Protein AF-A0A077WP65-F1 (afdb_monomer_lite)

Radius of gyration: 22.77 Å; chains: 1; bounding box: 63×49×62 Å

Foldseek 3Di:
DPDPVNVLVVVLCVCVDPVCPVVLQVAQEEEEEDPADDDDDDDPPCSPVAQRARHQYYEYEAAELVNLLVVLVSYQAHAEYHYEQHELPDPQLEAEPCSNCPRHLYQAYADAHHDLRERAAHDDDDPPDQHNHAADADHNDDYPLLVVQLVLLQVQVVVVVVDDDVVVVVSVVVVVVSLVVLLSRQLVQLSHQNHQADHDEDCCNPWLNSLVRRQQNNLQRHQYYHYEDHDLRNDDPPPCDDPSVVRSVSNVVSQLSSQVNNQNHAEYHYENHDAAPPRAHEYQEYEYAYFPPNDDQDQQQSVQNNVVRYHNYQAYEYEYEPVNCVNHVVRRDDPRYDYHHDPDGPD

InterPro domains:
  IPR032675 Leucine-rich repeat domain superfamily [G3DSA:3.80.10.10] (41-276)

pLDDT: mean 83.44, std 12.08, range [39.91, 98.12]

Structure (mmCIF, N/CA/C/O backbone):
data_AF-A0A077WP65-F1
#
_entry.id   AF-A0A077WP65-F1
#
loop_
_atom_site.group_PDB
_atom_site.id
_atom_site.type_symbol
_atom_site.label_atom_id
_atom_site.label_alt_id
_atom_site.label_comp_id
_atom_site.label_asym_id
_atom_site.label_entity_id
_atom_site.label_seq_id
_atom_site.pdbx_PDB_ins_code
_atom_site.Cartn_x
_atom_site.Cartn_y
_atom_site.Cartn_z
_atom_site.occupancy
_atom_site.B_iso_or_equiv
_atom_site.auth_seq_id
_atom_site.auth_comp_id
_atom_site.auth_asym_id
_atom_site.auth_atom_id
_atom_site.pdbx_PDB_model_num
ATOM 1 N N . MET A 1 1 ? -37.298 18.164 16.066 1.00 40.56 1 MET A N 1
ATOM 2 C CA . MET A 1 1 ? -35.915 17.901 15.618 1.00 40.56 1 MET A CA 1
ATOM 3 C C . MET A 1 1 ? -35.009 18.203 16.793 1.00 40.56 1 MET A C 1
ATOM 5 O O . MET A 1 1 ? -35.014 19.342 17.233 1.00 40.56 1 MET A O 1
ATOM 9 N N . LEU A 1 2 ? -34.324 17.205 17.352 1.00 39.91 2 LEU A N 1
ATOM 10 C CA . LEU A 1 2 ? -33.243 17.478 18.303 1.00 39.91 2 LEU A CA 1
ATOM 11 C C . LEU A 1 2 ? -32.093 18.095 17.502 1.00 39.91 2 LEU A C 1
ATOM 13 O O . LEU A 1 2 ? -31.721 17.547 16.461 1.00 39.91 2 LEU A O 1
ATOM 17 N N . ASP A 1 3 ? -31.590 19.252 17.923 1.00 57.50 3 ASP A N 1
ATOM 18 C CA . ASP A 1 3 ? -30.416 19.838 17.286 1.00 57.50 3 ASP A CA 1
ATOM 19 C C . ASP A 1 3 ? -29.171 18.962 17.542 1.00 57.50 3 ASP A C 1
ATOM 21 O O . ASP A 1 3 ? -29.114 18.157 18.480 1.00 57.50 3 ASP A O 1
ATOM 25 N N . LYS A 1 4 ? -28.178 19.059 16.649 1.00 64.44 4 LYS A N 1
ATOM 26 C CA . LYS A 1 4 ? -26.947 18.257 16.739 1.00 64.44 4 LYS A CA 1
ATOM 27 C C . LYS A 1 4 ? -26.220 18.435 18.087 1.00 64.44 4 LYS A C 1
ATOM 29 O O . LYS A 1 4 ? -25.810 17.415 18.641 1.00 64.44 4 LYS A O 1
ATOM 34 N N . PRO A 1 5 ? -26.093 19.653 18.656 1.00 67.69 5 PRO A N 1
ATOM 35 C CA . PRO A 1 5 ? -25.468 19.840 19.967 1.00 67.69 5 PRO A CA 1
ATOM 36 C C . PRO A 1 5 ? -26.185 19.102 21.106 1.00 67.69 5 PRO A C 1
ATOM 38 O O . PRO A 1 5 ? -25.530 18.469 21.933 1.00 67.69 5 PRO A O 1
ATOM 41 N N . THR A 1 6 ? -27.521 19.110 21.130 1.00 71.00 6 THR A N 1
ATOM 42 C CA . THR A 1 6 ? -28.313 18.419 22.159 1.00 71.00 6 THR A CA 1
ATOM 43 C C . THR A 1 6 ? -28.164 16.903 22.055 1.00 71.00 6 THR A C 1
ATOM 45 O O . THR A 1 6 ? -28.081 16.228 23.082 1.00 71.00 6 THR A O 1
ATOM 48 N N . LEU A 1 7 ? -28.070 16.353 20.837 1.00 73.06 7 LEU A N 1
ATOM 49 C CA . LEU A 1 7 ? -27.796 14.927 20.623 1.00 73.06 7 LEU A CA 1
ATOM 50 C C . LEU A 1 7 ? -26.400 14.527 21.107 1.00 73.06 7 LEU A C 1
ATOM 52 O O . LEU A 1 7 ? -26.279 13.525 21.806 1.00 73.06 7 LEU A O 1
ATOM 56 N N . VAL A 1 8 ? -25.368 15.320 20.799 1.00 71.56 8 VAL A N 1
ATOM 57 C CA . VAL A 1 8 ? -24.001 15.074 21.291 1.00 71.56 8 VAL A CA 1
ATOM 58 C C . VAL A 1 8 ? -23.967 15.137 22.817 1.00 71.56 8 VAL A C 1
ATOM 60 O O . VAL A 1 8 ? -23.418 14.247 23.455 1.00 71.56 8 VAL A O 1
ATOM 63 N N . HIS A 1 9 ? -24.623 16.125 23.429 1.00 78.19 9 HIS A N 1
ATOM 64 C CA . HIS A 1 9 ? -24.671 16.240 24.886 1.00 78.19 9 HIS A CA 1
ATOM 65 C C . HIS A 1 9 ? -25.450 15.089 25.548 1.00 78.19 9 HIS A C 1
ATOM 67 O O . HIS A 1 9 ? -25.050 14.581 26.595 1.00 78.19 9 HIS A O 1
ATOM 73 N N . ALA A 1 10 ? -26.559 14.642 24.952 1.00 80.94 10 ALA A N 1
ATOM 74 C CA . ALA A 1 10 ? -27.300 13.475 25.427 1.00 80.94 10 ALA A CA 1
ATOM 75 C C . ALA A 1 10 ? -26.482 12.181 25.295 1.00 80.94 10 ALA A C 1
ATOM 77 O O . ALA A 1 10 ? -26.447 11.394 26.237 1.00 80.94 10 ALA A O 1
ATOM 78 N N . TYR A 1 11 ? -25.781 11.999 24.175 1.00 82.69 11 TYR A N 1
ATOM 79 C CA . TYR A 1 11 ? -24.884 10.868 23.943 1.00 82.69 11 TYR A CA 1
ATOM 80 C C . TYR A 1 11 ? -23.723 10.844 24.942 1.00 82.69 11 TYR A C 1
ATOM 82 O O . TYR A 1 11 ? -23.487 9.824 25.586 1.00 82.69 11 TYR A O 1
ATOM 90 N N . THR A 1 12 ? -23.058 11.980 25.159 1.00 82.69 12 THR A N 1
ATOM 91 C CA . THR A 1 12 ? -21.996 12.104 26.165 1.00 82.69 12 THR A CA 1
ATOM 92 C C . THR A 1 12 ? -22.509 11.769 27.563 1.00 82.69 12 THR A C 1
ATOM 94 O O . THR A 1 12 ? -21.875 10.988 28.268 1.00 82.69 12 THR A O 1
ATOM 97 N N . ARG A 1 13 ? -23.684 12.284 27.957 1.00 84.94 13 ARG A N 1
ATOM 98 C CA . ARG A 1 13 ? -24.293 11.957 29.258 1.00 84.94 13 ARG A CA 1
ATOM 99 C C . ARG A 1 13 ? -24.634 10.476 29.391 1.00 84.94 13 ARG A C 1
ATOM 101 O O . ARG A 1 13 ? -24.413 9.912 30.456 1.00 84.94 13 ARG A O 1
ATOM 108 N N . LEU A 1 14 ? -25.143 9.851 28.328 1.00 85.06 14 LEU A N 1
ATOM 109 C CA . LEU A 1 14 ? -25.427 8.417 28.308 1.00 85.06 14 LEU A CA 1
ATOM 110 C C . LEU A 1 14 ? -24.148 7.613 28.568 1.00 85.06 14 LEU A C 1
ATOM 112 O O . LEU A 1 14 ? -24.118 6.798 29.484 1.00 85.06 14 LEU A O 1
ATOM 116 N N . LEU A 1 15 ? -23.077 7.898 27.822 1.00 83.56 15 LEU A N 1
ATOM 117 C CA . LEU A 1 15 ? -21.790 7.215 27.972 1.00 83.56 15 LEU A CA 1
ATOM 118 C C . LEU A 1 15 ? -21.114 7.476 29.327 1.00 83.56 15 LEU A C 1
ATOM 120 O O . LEU A 1 15 ? -20.357 6.645 29.810 1.00 83.56 15 LEU A O 1
ATOM 124 N N . GLN A 1 16 ? -21.373 8.619 29.956 1.00 84.94 16 GLN A N 1
ATOM 125 C CA . GLN A 1 16 ? -20.829 8.941 31.279 1.00 84.94 16 GLN A CA 1
ATOM 126 C C . GLN A 1 16 ? -21.690 8.421 32.438 1.00 84.94 16 GLN A C 1
ATOM 128 O O . GLN A 1 16 ? -21.266 8.508 33.591 1.00 84.94 16 GLN A O 1
ATOM 133 N N . SER A 1 17 ? -22.885 7.889 32.166 1.00 88.19 17 SER A N 1
ATOM 134 C CA . SER A 1 17 ? -23.777 7.378 33.207 1.00 88.19 17 SER A CA 1
ATOM 135 C C . SER A 1 17 ? -23.208 6.122 33.875 1.00 88.19 17 SER A C 1
ATOM 137 O O . SER A 1 17 ? -22.608 5.264 33.224 1.00 88.19 17 SER A O 1
ATOM 139 N N . SER A 1 18 ? -23.419 5.989 35.186 1.00 85.44 18 SER A N 1
ATOM 140 C CA . SER A 1 18 ? -22.971 4.828 35.969 1.00 85.44 18 SER A CA 1
ATOM 141 C C . SER A 1 18 ? -23.557 3.507 35.459 1.00 85.44 18 SER A C 1
ATOM 143 O O . SER A 1 18 ? -22.884 2.481 35.497 1.00 85.44 18 SER A O 1
ATOM 145 N N . GLU A 1 19 ? -24.783 3.543 34.932 1.00 84.19 19 GLU A N 1
ATOM 146 C CA . GLU A 1 19 ? -25.465 2.400 34.313 1.00 84.19 19 GLU A CA 1
ATOM 147 C C . GLU A 1 19 ? -24.693 1.858 33.103 1.00 84.19 19 GLU A C 1
ATOM 149 O O . GLU A 1 19 ? -24.605 0.646 32.903 1.00 84.19 19 GLU A O 1
ATOM 154 N N . TRP A 1 20 ? -24.084 2.752 32.320 1.00 84.25 20 TRP A N 1
ATOM 155 C CA . TRP A 1 20 ? -23.324 2.388 31.129 1.00 84.25 20 TRP A CA 1
ATOM 156 C C . TRP A 1 20 ? -21.846 2.135 31.398 1.00 84.25 20 TRP A C 1
ATOM 158 O O . TRP A 1 20 ? -21.226 1.422 30.614 1.00 84.25 20 TRP A O 1
ATOM 168 N N . GLN A 1 21 ? -21.270 2.628 32.499 1.00 83.69 21 GLN A N 1
ATOM 169 C CA . GLN A 1 21 ? -19.850 2.408 32.809 1.00 83.69 21 GLN A CA 1
ATOM 170 C C . GLN A 1 21 ? -19.467 0.923 32.804 1.00 83.69 21 GLN A C 1
ATOM 172 O O . GLN A 1 21 ? -18.502 0.550 32.139 1.00 83.69 21 GLN A O 1
ATOM 177 N N . GLN A 1 22 ? -20.263 0.058 33.444 1.00 84.12 22 GLN A N 1
ATOM 178 C CA . GLN A 1 22 ? -20.010 -1.390 33.438 1.00 84.12 22 GLN A CA 1
ATOM 179 C C . GLN A 1 22 ? -20.057 -1.986 32.024 1.00 84.12 22 GLN A C 1
ATOM 181 O O . GLN A 1 22 ? -19.256 -2.851 31.670 1.00 84.12 22 GLN A O 1
ATOM 186 N N . GLN A 1 23 ? -20.984 -1.511 31.192 1.00 85.31 23 GLN A N 1
ATOM 187 C CA . GLN A 1 23 ? -21.117 -1.973 29.812 1.00 85.31 23 GLN A CA 1
ATOM 188 C C . GLN A 1 23 ? -19.934 -1.499 28.959 1.00 85.31 23 GLN A C 1
ATOM 190 O O . GLN A 1 23 ? -19.381 -2.287 28.196 1.00 85.31 23 GLN A O 1
ATOM 195 N N . LEU A 1 24 ? -19.489 -0.251 29.135 1.00 85.06 24 LEU A N 1
ATOM 196 C CA . LEU A 1 24 ? -18.318 0.312 28.456 1.00 85.06 24 LEU A CA 1
ATOM 197 C C . LEU A 1 24 ? -17.034 -0.420 28.838 1.00 85.06 24 LEU A C 1
ATOM 199 O O . LEU A 1 24 ? -16.211 -0.717 27.971 1.00 85.06 24 LEU A O 1
ATOM 203 N N . GLU A 1 25 ? -16.882 -0.781 30.111 1.00 86.44 25 GLU A N 1
ATOM 204 C CA . GLU A 1 25 ? -15.762 -1.594 30.577 1.00 86.44 25 GLU A CA 1
ATOM 205 C C . GLU A 1 25 ? -15.747 -2.993 29.959 1.00 86.44 25 GLU A C 1
ATOM 207 O O . GLU A 1 25 ? -14.666 -3.573 29.820 1.00 86.44 25 GLU A O 1
ATOM 212 N N . ALA A 1 26 ? -16.900 -3.534 29.556 1.00 89.94 26 ALA A N 1
ATOM 213 C CA . ALA A 1 26 ? -17.011 -4.814 28.861 1.00 89.94 26 ALA A CA 1
ATOM 214 C C . ALA A 1 26 ? -16.711 -4.714 27.354 1.00 89.94 26 ALA A C 1
ATOM 216 O O . ALA A 1 26 ? -16.382 -5.727 26.731 1.00 89.94 26 ALA A O 1
ATOM 217 N N . VAL A 1 27 ? -16.749 -3.515 26.758 1.00 92.50 27 VAL A N 1
ATOM 218 C CA . VAL A 1 27 ? -16.451 -3.338 25.331 1.00 92.50 27 VAL A CA 1
ATOM 219 C C . VAL A 1 27 ? -14.992 -3.704 25.053 1.00 92.50 27 VAL A C 1
ATOM 221 O O . VAL A 1 27 ? -14.058 -3.226 25.698 1.00 92.50 27 VAL A O 1
ATOM 224 N N . ARG A 1 28 ? -14.792 -4.596 24.079 1.00 95.44 28 ARG A N 1
ATOM 225 C CA . ARG A 1 28 ? -13.467 -4.993 23.568 1.00 95.44 28 ARG A CA 1
ATOM 226 C C . ARG A 1 28 ? -13.232 -4.546 22.131 1.00 95.44 28 ARG A C 1
ATOM 228 O O . ARG A 1 28 ? -12.083 -4.406 21.721 1.00 95.44 28 ARG A O 1
ATOM 235 N N . ARG A 1 29 ? -14.308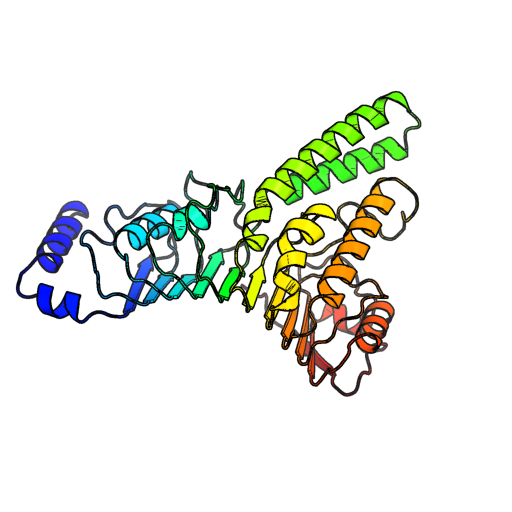 -4.312 21.381 1.00 96.31 29 ARG A N 1
ATOM 236 C CA . ARG A 1 29 ? -14.283 -3.938 19.970 1.00 96.31 29 ARG A CA 1
ATOM 237 C C . ARG A 1 29 ? -15.208 -2.752 19.739 1.00 96.31 29 ARG A C 1
ATOM 239 O O . ARG A 1 29 ? -16.355 -2.795 20.175 1.00 96.31 29 ARG A O 1
ATOM 246 N N . LEU A 1 30 ? -14.711 -1.730 19.053 1.00 94.56 30 LEU A N 1
ATOM 247 C CA . LEU A 1 30 ? -15.451 -0.510 18.746 1.00 94.56 30 LEU A CA 1
ATOM 248 C C . LEU A 1 30 ? -15.535 -0.309 17.232 1.00 94.56 30 LEU A C 1
ATOM 250 O O . LEU A 1 30 ? -14.514 -0.286 16.554 1.00 94.56 30 LEU A O 1
ATOM 254 N N . GLY A 1 31 ? -16.752 -0.151 16.712 1.00 95.25 31 GLY A N 1
ATOM 255 C CA . GLY A 1 31 ? -16.998 0.196 15.315 1.00 95.25 31 GLY A CA 1
ATOM 256 C C . GLY A 1 31 ? -17.521 1.624 15.197 1.00 95.25 31 GLY A C 1
ATOM 257 O O . GLY A 1 31 ? -18.527 1.943 15.825 1.00 95.25 31 GLY A O 1
ATOM 258 N N . ILE A 1 32 ? -16.883 2.465 14.382 1.00 93.06 32 ILE A N 1
ATOM 259 C CA . ILE A 1 32 ? -17.335 3.841 14.123 1.00 93.06 32 ILE A CA 1
ATOM 260 C C . ILE A 1 32 ? -17.517 4.026 12.624 1.00 93.06 32 ILE A C 1
ATOM 262 O O . ILE A 1 32 ? -16.593 3.832 11.839 1.00 93.06 32 ILE A O 1
ATOM 266 N N . ARG A 1 33 ? -18.727 4.391 12.207 1.00 92.12 33 ARG A N 1
ATOM 267 C CA . ARG A 1 33 ? -19.063 4.532 10.791 1.00 92.12 33 ARG A CA 1
ATOM 268 C C . ARG A 1 33 ? -19.713 5.876 10.554 1.00 92.12 33 ARG A C 1
ATOM 270 O O . ARG A 1 33 ? -20.682 6.220 11.228 1.00 92.12 33 ARG A O 1
ATOM 277 N N . LYS A 1 34 ? -19.196 6.596 9.570 1.00 88.25 34 LYS A N 1
ATOM 278 C CA . LYS A 1 34 ? -19.782 7.834 9.080 1.00 88.25 34 LYS A CA 1
ATOM 279 C C . LYS A 1 34 ? -20.497 7.559 7.753 1.00 88.25 34 LYS A C 1
ATOM 281 O O . LYS A 1 34 ? -20.026 6.729 6.975 1.00 88.25 34 LYS A O 1
ATOM 286 N N . PRO A 1 35 ? -21.651 8.187 7.476 1.00 86.75 35 PRO A N 1
ATOM 287 C CA . PRO A 1 35 ? -22.209 8.182 6.129 1.00 86.75 35 PRO A CA 1
ATOM 288 C C . PRO A 1 35 ? -21.211 8.790 5.143 1.00 86.75 35 PRO A C 1
ATOM 290 O O . PRO A 1 35 ? -20.496 9.722 5.499 1.00 86.75 35 PRO A O 1
ATOM 293 N N . TYR A 1 36 ? -21.198 8.307 3.903 1.00 83.00 36 TYR A N 1
ATOM 294 C CA . TYR A 1 36 ? -20.349 8.895 2.872 1.00 83.00 36 TYR A CA 1
ATOM 295 C C . TYR A 1 36 ? -20.747 10.349 2.581 1.00 83.00 36 TYR A C 1
ATOM 297 O O . TYR A 1 36 ? -21.896 10.634 2.231 1.00 83.00 36 TYR A O 1
ATOM 305 N N . GLU A 1 37 ? -19.781 11.260 2.683 1.00 80.81 37 GLU A N 1
ATOM 306 C CA . GLU A 1 37 ? -19.963 12.675 2.386 1.00 80.81 37 GLU A CA 1
ATOM 307 C C . GLU A 1 37 ? -19.575 12.992 0.932 1.00 80.81 37 GLU A C 1
ATOM 309 O O . GLU A 1 37 ? -18.426 12.848 0.526 1.00 80.81 37 GLU A O 1
ATOM 314 N N . THR A 1 38 ? -20.533 13.468 0.128 1.00 77.56 38 THR A N 1
ATOM 315 C CA . THR A 1 38 ? -20.309 13.766 -1.304 1.00 77.56 38 THR A CA 1
ATOM 316 C C . THR A 1 38 ? -20.093 15.246 -1.625 1.00 77.56 38 THR A C 1
ATOM 318 O O . THR A 1 38 ? -19.731 15.576 -2.750 1.00 77.56 38 THR A O 1
ATOM 321 N N . ARG A 1 39 ? -20.419 16.166 -0.706 1.00 73.38 39 ARG A N 1
ATOM 322 C CA . ARG A 1 39 ? -20.464 17.619 -0.997 1.00 73.38 39 ARG A CA 1
ATOM 323 C C . ARG A 1 39 ? -19.806 18.499 0.053 1.00 73.38 39 ARG A C 1
ATOM 325 O O . ARG A 1 39 ? -19.240 19.529 -0.291 1.00 73.38 39 ARG A O 1
ATOM 332 N N . ARG A 1 40 ? -19.935 18.146 1.331 1.00 77.50 40 ARG A N 1
ATOM 333 C CA . ARG A 1 40 ? -19.373 18.916 2.438 1.00 77.50 40 ARG A CA 1
ATOM 334 C C . ARG A 1 40 ? -18.866 17.950 3.485 1.00 77.50 40 ARG A C 1
ATOM 336 O O . ARG A 1 40 ? -19.660 17.175 4.009 1.00 77.50 40 ARG A O 1
ATOM 343 N N . HIS A 1 41 ? -17.578 18.052 3.780 1.00 82.81 41 HIS A N 1
ATOM 344 C CA . HIS A 1 41 ? -16.987 17.331 4.888 1.00 82.81 41 HIS A CA 1
ATOM 345 C C . HIS A 1 41 ? -17.376 17.990 6.208 1.00 82.81 41 HIS A C 1
ATOM 347 O O . HIS A 1 41 ? -17.274 19.214 6.346 1.00 82.81 41 HIS A O 1
ATOM 353 N N . VAL A 1 42 ? -17.860 17.200 7.161 1.00 80.50 42 VAL A N 1
ATOM 354 C CA . VAL A 1 42 ? -18.194 17.681 8.503 1.00 80.50 42 VAL A CA 1
ATOM 355 C C . VAL A 1 42 ? -17.444 16.846 9.519 1.00 80.50 42 VAL A C 1
ATOM 357 O O . VAL A 1 42 ? -17.747 15.669 9.677 1.00 80.50 42 VAL A O 1
ATOM 360 N N . HIS A 1 43 ? -16.513 17.457 10.247 1.00 81.38 43 HIS A N 1
ATOM 361 C CA . HIS A 1 43 ? -15.890 16.786 11.380 1.00 81.38 43 HIS A CA 1
ATOM 362 C C . HIS A 1 43 ? -16.937 16.514 12.457 1.00 81.38 43 HIS A C 1
ATOM 364 O O . HIS A 1 43 ? -17.655 17.416 12.900 1.00 81.38 43 HIS A O 1
ATOM 370 N N . LEU A 1 44 ? -17.022 15.259 12.884 1.00 73.19 44 LEU A N 1
ATOM 371 C CA . LEU A 1 44 ? -17.777 14.903 14.075 1.00 73.19 44 LEU A CA 1
ATOM 372 C C . LEU A 1 44 ? -16.883 15.138 15.298 1.00 73.19 44 LEU A C 1
ATOM 374 O O . LEU A 1 44 ? -16.157 14.255 15.753 1.00 73.19 44 LEU A O 1
ATOM 378 N N . GLU A 1 45 ? -16.911 16.366 15.816 1.00 68.12 45 GLU A N 1
ATOM 379 C CA . GLU A 1 45 ? -16.272 16.683 17.093 1.00 68.12 45 GLU A CA 1
ATOM 380 C C . GLU A 1 45 ? -16.808 15.733 18.177 1.00 68.12 45 GLU A C 1
ATOM 382 O O . GLU A 1 45 ? -18.013 15.501 18.283 1.00 68.12 45 GLU A O 1
ATOM 387 N N . HIS A 1 46 ? -15.901 15.156 18.969 1.00 71.06 46 HIS A N 1
ATOM 388 C CA . HIS A 1 46 ? -16.231 14.237 20.064 1.00 71.06 46 HIS A CA 1
ATOM 389 C C . HIS A 1 46 ? -16.912 12.917 19.656 1.00 71.06 46 HIS A C 1
ATOM 391 O O . HIS A 1 46 ? -17.738 12.406 20.412 1.00 71.06 46 HIS A O 1
ATOM 397 N N . LEU A 1 47 ? -16.528 12.309 18.521 1.00 77.50 47 LEU A N 1
ATOM 398 C CA . LEU A 1 47 ? -16.942 10.936 18.151 1.00 77.50 47 LEU A CA 1
ATOM 399 C C . LEU A 1 47 ? -16.871 9.946 19.322 1.00 77.50 47 LEU A C 1
ATOM 401 O O . LEU A 1 47 ? -17.738 9.082 19.469 1.00 77.50 47 LEU A O 1
ATOM 405 N N . LEU A 1 48 ? -15.848 10.100 20.162 1.00 82.31 48 LEU A N 1
ATOM 406 C CA . LEU A 1 48 ? -15.714 9.369 21.405 1.00 82.31 48 LEU A CA 1
ATOM 407 C C . LEU A 1 48 ? -15.420 10.346 22.559 1.00 82.31 48 LEU A C 1
ATOM 409 O O . LEU A 1 48 ? -14.273 10.748 22.741 1.00 82.31 48 LEU A O 1
ATOM 413 N N . PRO A 1 49 ? -16.438 10.779 23.326 1.00 79.62 49 PRO A N 1
ATOM 414 C CA . PRO A 1 49 ? -16.277 11.795 24.369 1.00 79.62 49 PRO A CA 1
ATOM 415 C C . PRO A 1 49 ? -15.724 11.232 25.690 1.00 79.62 49 PRO A C 1
ATOM 417 O O . PRO A 1 49 ? -15.568 11.974 26.658 1.00 79.62 49 PRO A O 1
ATOM 420 N N . VAL A 1 50 ? -15.468 9.923 25.756 1.00 84.06 50 VAL A N 1
ATOM 421 C CA . VAL A 1 50 ? -14.997 9.215 26.952 1.00 84.06 50 VAL A CA 1
ATOM 422 C C . VAL A 1 50 ? -13.850 8.277 26.598 1.00 84.06 50 VAL A C 1
ATOM 424 O O . VAL A 1 50 ? -13.848 7.655 25.539 1.00 84.06 50 VAL A O 1
ATOM 427 N N . VAL A 1 51 ? -12.894 8.126 27.510 1.00 86.75 51 VAL A N 1
ATOM 428 C CA . VAL A 1 51 ? -11.830 7.126 27.372 1.00 86.75 51 VAL A CA 1
ATOM 429 C C . VAL A 1 51 ? -12.437 5.732 27.520 1.00 86.75 51 VAL A C 1
ATOM 431 O O . VAL A 1 51 ? -13.145 5.466 28.490 1.00 86.75 51 VAL A O 1
ATOM 434 N N . MET A 1 52 ? -12.129 4.821 26.595 1.00 88.44 52 MET A N 1
ATOM 435 C CA . MET A 1 52 ? -12.555 3.419 26.682 1.00 88.44 52 MET A CA 1
ATOM 436 C C . MET A 1 52 ? -11.329 2.511 26.853 1.00 88.44 52 MET A C 1
ATOM 438 O O . MET A 1 52 ? -10.778 2.006 25.870 1.00 88.44 52 MET A O 1
ATOM 442 N N . PRO A 1 53 ? -10.869 2.276 28.095 1.00 86.88 53 PRO A N 1
ATOM 443 C CA . PRO A 1 53 ? -9.563 1.671 28.338 1.00 86.88 53 PRO A CA 1
ATOM 444 C C . PRO A 1 53 ? -9.482 0.211 27.895 1.00 86.88 53 PRO A C 1
ATOM 446 O O . PRO A 1 53 ? -8.389 -0.271 27.633 1.00 86.88 53 PRO A O 1
ATOM 449 N N . ASN A 1 54 ? -10.602 -0.508 27.801 1.00 92.25 54 ASN A N 1
ATOM 450 C CA . ASN A 1 54 ? -10.591 -1.944 27.518 1.00 92.25 54 ASN A CA 1
ATOM 451 C C . ASN A 1 54 ? -10.801 -2.299 26.041 1.00 92.25 54 ASN A C 1
ATOM 453 O O . ASN A 1 54 ? -10.800 -3.483 25.697 1.00 92.25 54 ASN A O 1
ATOM 457 N N . VAL A 1 55 ? -10.945 -1.306 25.162 1.00 94.44 55 VAL A N 1
ATOM 458 C CA . VAL A 1 55 ? -11.038 -1.543 23.719 1.00 94.44 55 VAL A CA 1
ATOM 459 C C . VAL A 1 55 ? -9.681 -2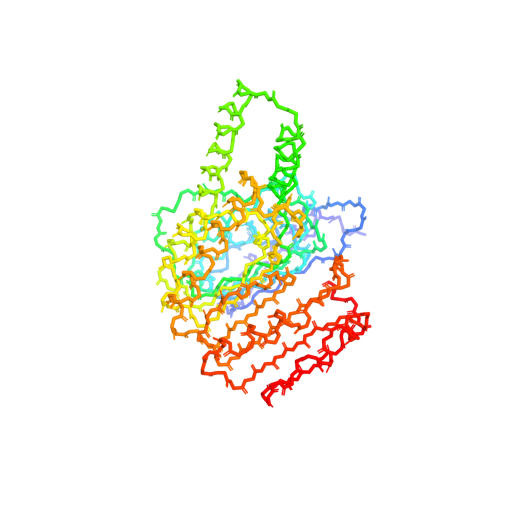.012 23.197 1.00 94.44 55 VAL A C 1
ATOM 461 O O . VAL A 1 55 ? -8.657 -1.356 23.384 1.00 94.44 55 VAL A O 1
ATOM 464 N N . LEU A 1 56 ? -9.686 -3.169 22.539 1.00 95.12 56 LEU A N 1
ATOM 465 C CA . LEU A 1 56 ? -8.511 -3.804 21.944 1.00 95.12 56 LEU A CA 1
ATOM 466 C C . LEU A 1 56 ? -8.527 -3.724 20.415 1.00 95.12 56 LEU A C 1
ATOM 468 O O . LEU A 1 56 ? -7.463 -3.782 19.802 1.00 95.12 56 LEU A O 1
ATOM 472 N N . GLN A 1 57 ? -9.705 -3.581 19.807 1.00 96.19 57 GLN A N 1
ATOM 473 C CA . GLN A 1 57 ? -9.871 -3.454 18.362 1.00 96.19 57 GLN A CA 1
ATOM 474 C C . GLN A 1 57 ? -10.774 -2.272 18.018 1.00 96.19 57 GLN A C 1
ATOM 476 O O . GLN A 1 57 ? -11.844 -2.115 18.611 1.00 96.19 57 GLN A O 1
ATOM 481 N N . VAL A 1 58 ? -10.367 -1.490 17.022 1.00 95.62 58 VAL A N 1
ATOM 482 C CA . VAL A 1 58 ? -11.187 -0.433 16.431 1.00 95.62 58 VAL A CA 1
ATOM 483 C C . VAL A 1 58 ? -11.329 -0.651 14.931 1.00 95.62 58 VAL A C 1
ATOM 485 O O . VAL A 1 58 ? -10.343 -0.895 14.239 1.00 95.62 58 VAL A O 1
ATOM 488 N N . ASP A 1 59 ? -12.563 -0.563 14.443 1.00 97.19 59 ASP A N 1
ATOM 489 C CA . ASP A 1 59 ? -12.879 -0.565 13.020 1.00 97.19 59 ASP A CA 1
ATOM 490 C C . ASP A 1 59 ? -13.560 0.767 12.659 1.00 97.19 59 ASP A C 1
ATOM 492 O O . ASP A 1 59 ? -14.582 1.126 13.255 1.00 97.19 59 ASP A O 1
ATOM 496 N N . THR A 1 60 ? -13.025 1.506 11.688 1.00 94.81 60 THR A N 1
ATOM 497 C CA . THR A 1 60 ? -13.611 2.764 11.204 1.00 94.81 60 THR A CA 1
ATOM 498 C C . THR A 1 60 ? -13.993 2.689 9.729 1.00 94.81 60 THR A C 1
ATOM 500 O O . THR A 1 60 ? -13.381 1.952 8.957 1.00 94.81 60 THR A O 1
ATOM 503 N N . LEU A 1 61 ? -15.021 3.445 9.330 1.00 94.25 61 LEU A N 1
ATOM 504 C CA . LEU A 1 61 ? -15.452 3.564 7.935 1.00 94.25 61 LEU A CA 1
ATOM 505 C C . LEU A 1 61 ? -15.832 5.012 7.604 1.00 94.25 61 LEU A C 1
ATOM 507 O O . LEU A 1 61 ? -16.678 5.581 8.299 1.00 94.25 61 LEU A O 1
ATOM 511 N N . HIS A 1 62 ? -15.258 5.556 6.525 1.00 90.88 62 HIS A N 1
ATOM 512 C CA . HIS A 1 62 ? -15.504 6.923 6.028 1.00 90.88 62 HIS A CA 1
ATOM 513 C C . HIS A 1 62 ? -15.125 8.042 7.008 1.00 90.88 62 HIS A C 1
ATOM 515 O O . HIS A 1 62 ? -15.698 9.124 6.969 1.00 90.88 62 HIS A O 1
ATOM 521 N N . LEU A 1 63 ? -14.173 7.790 7.907 1.00 89.50 63 LEU A N 1
ATOM 522 C CA . LEU A 1 63 ? -13.605 8.844 8.748 1.00 89.50 63 LEU A CA 1
ATOM 523 C C . LEU A 1 63 ? -12.413 9.482 8.028 1.00 89.50 63 LEU A C 1
ATOM 525 O O . LEU A 1 63 ? -11.678 8.795 7.314 1.00 89.50 63 LEU A O 1
ATOM 529 N N . CYS A 1 64 ? -12.184 10.775 8.245 1.00 88.12 64 CYS A N 1
ATOM 530 C CA . CYS A 1 64 ? -10.927 11.409 7.846 1.00 88.12 64 CYS A CA 1
ATOM 531 C C . CYS A 1 64 ? -9.808 11.119 8.864 1.00 88.12 64 CYS A C 1
ATOM 533 O O . CYS A 1 64 ? -10.054 10.616 9.966 1.00 88.12 64 CYS A O 1
ATOM 535 N N . LEU A 1 65 ? -8.559 11.449 8.517 1.00 86.88 65 LEU A N 1
ATOM 536 C CA . LEU A 1 65 ? -7.402 11.193 9.387 1.00 86.88 65 LEU A CA 1
ATOM 537 C C . LEU A 1 65 ? -7.521 11.871 10.755 1.00 86.88 65 LEU A C 1
ATOM 539 O O . LEU A 1 65 ? -7.223 11.252 11.773 1.00 86.88 65 LEU A O 1
ATOM 543 N N . GLU A 1 66 ? -8.000 13.112 10.799 1.00 85.56 66 GLU A N 1
ATOM 544 C CA . GLU A 1 66 ? -8.158 13.853 12.053 1.00 85.56 66 GLU A CA 1
ATOM 545 C C . GLU A 1 66 ? -9.192 13.203 12.987 1.00 85.56 66 GLU A C 1
ATOM 547 O O . GLU A 1 66 ? -8.965 13.080 14.192 1.00 85.56 66 GLU A O 1
ATOM 552 N N . GLU A 1 67 ? -10.306 12.721 12.432 1.00 88.38 67 GLU A N 1
ATOM 553 C CA . GLU A 1 67 ? -11.320 11.978 13.184 1.00 88.38 67 GLU A CA 1
ATOM 554 C C . GLU A 1 67 ? -10.740 10.672 13.746 1.00 88.38 67 GLU A C 1
ATOM 556 O O . GLU A 1 67 ? -10.938 10.369 14.925 1.00 88.38 67 GLU A O 1
ATOM 561 N N . ILE A 1 68 ? -9.967 9.932 12.941 1.00 90.00 68 ILE A N 1
ATOM 562 C CA . ILE A 1 68 ? -9.284 8.703 13.374 1.00 90.00 68 ILE A CA 1
ATOM 563 C C . ILE A 1 68 ? -8.301 9.005 14.511 1.00 90.00 68 ILE A C 1
ATOM 565 O O . ILE A 1 68 ? -8.340 8.331 15.540 1.00 90.00 68 ILE A O 1
ATOM 569 N N . MET A 1 69 ? -7.467 10.041 14.379 1.00 87.12 69 MET A N 1
ATOM 570 C CA . MET A 1 69 ? -6.537 10.460 15.434 1.00 87.12 69 MET A CA 1
ATOM 571 C C . MET A 1 69 ? -7.271 10.783 16.738 1.00 87.12 69 MET A C 1
ATOM 573 O O . MET A 1 69 ? -6.853 10.358 17.815 1.00 87.12 69 MET A O 1
ATOM 577 N N . ASN A 1 70 ? -8.379 11.522 16.656 1.00 86.69 70 ASN A N 1
ATOM 578 C CA . ASN A 1 70 ? -9.161 11.898 17.829 1.00 86.69 70 ASN A CA 1
ATOM 579 C C . ASN A 1 70 ? -9.804 10.686 18.514 1.00 86.69 70 ASN A C 1
ATOM 581 O O . ASN A 1 70 ? -9.827 10.636 19.743 1.00 86.69 70 ASN A O 1
ATOM 585 N N . VAL A 1 71 ? -10.257 9.692 17.746 1.00 89.69 71 VAL A N 1
ATOM 586 C CA . VAL A 1 71 ? -10.734 8.411 18.284 1.00 89.69 71 VAL A CA 1
ATOM 587 C C . VAL A 1 71 ? -9.597 7.661 18.979 1.00 89.69 71 VAL A C 1
ATOM 589 O O . VAL A 1 71 ? -9.745 7.266 20.132 1.00 89.69 71 VAL A O 1
ATOM 592 N N . LEU A 1 72 ? -8.449 7.486 18.320 1.00 89.81 72 LEU A N 1
ATOM 593 C CA . LEU A 1 72 ? -7.341 6.679 18.845 1.00 89.81 72 LEU A CA 1
ATOM 594 C C . LEU A 1 72 ? -6.741 7.247 20.139 1.00 89.81 72 LEU A C 1
ATOM 596 O O . LEU A 1 72 ? -6.380 6.470 21.023 1.00 89.81 72 LEU A O 1
ATOM 600 N N . LYS A 1 73 ? -6.731 8.577 20.317 1.00 87.56 73 LYS A N 1
ATOM 601 C CA . LYS A 1 73 ? -6.327 9.233 21.580 1.00 87.56 73 LYS A CA 1
ATOM 602 C C . LYS A 1 73 ? -7.136 8.768 22.797 1.00 87.56 73 LYS A C 1
ATOM 604 O O . LYS A 1 73 ? -6.636 8.814 23.916 1.00 87.56 73 LYS A O 1
ATOM 609 N N . GLN A 1 74 ? -8.376 8.326 22.594 1.00 88.25 74 GLN A N 1
ATOM 610 C CA . GLN A 1 74 ? -9.277 7.872 23.659 1.00 88.25 74 GLN A CA 1
ATOM 611 C C . GLN A 1 74 ? -9.191 6.356 23.911 1.00 88.25 74 GLN A C 1
ATOM 613 O O . GLN A 1 74 ? -9.890 5.832 24.782 1.00 88.25 74 GLN A O 1
ATOM 618 N N . LEU A 1 75 ? -8.346 5.639 23.158 1.00 90.62 75 LEU A N 1
ATOM 619 C CA . LEU A 1 75 ? -8.274 4.177 23.133 1.00 90.62 75 LEU A CA 1
ATOM 620 C C . LEU A 1 75 ? -6.839 3.661 23.402 1.00 90.62 75 LEU A C 1
ATOM 622 O O . LEU A 1 75 ? -6.193 3.090 22.520 1.00 90.62 75 LEU A O 1
ATOM 626 N N . PRO A 1 76 ? -6.316 3.798 24.635 1.00 89.06 76 PRO A N 1
ATOM 627 C CA . PRO A 1 76 ? -4.892 3.587 24.938 1.00 89.06 76 PRO A CA 1
ATOM 628 C C . PRO A 1 76 ? -4.399 2.130 24.819 1.00 89.06 76 PRO A C 1
ATOM 630 O O . PRO A 1 76 ? -3.196 1.873 24.785 1.00 89.06 76 PRO A O 1
ATOM 633 N N . ARG A 1 77 ? -5.299 1.137 24.791 1.00 90.94 77 ARG A N 1
ATOM 634 C CA . ARG A 1 77 ? -4.938 -0.299 24.776 1.00 90.94 77 ARG A CA 1
ATOM 635 C C . ARG A 1 77 ? -5.239 -1.001 23.455 1.00 90.94 77 ARG A C 1
ATOM 637 O O . ARG A 1 77 ? -5.123 -2.227 23.394 1.00 90.94 77 ARG A O 1
ATOM 644 N N . VAL A 1 78 ? -5.586 -0.246 22.414 1.00 92.31 78 VAL A N 1
ATOM 645 C CA . VAL A 1 78 ? -5.849 -0.809 21.088 1.00 92.31 78 VAL A CA 1
ATOM 646 C C . VAL A 1 78 ? -4.619 -1.550 20.577 1.00 92.31 78 VAL A C 1
ATOM 648 O O . VAL A 1 78 ? -3.487 -1.090 20.711 1.00 92.31 78 VAL A O 1
ATOM 651 N N . ARG A 1 79 ? -4.879 -2.743 20.040 1.00 92.88 79 ARG A N 1
ATOM 652 C CA . ARG A 1 79 ? -3.913 -3.650 19.418 1.00 92.88 79 ARG A CA 1
ATOM 653 C C . ARG A 1 79 ? -4.149 -3.782 17.918 1.00 92.88 79 ARG A C 1
ATOM 655 O O . ARG A 1 79 ? -3.190 -4.020 17.189 1.00 92.88 79 ARG A O 1
ATOM 662 N N . THR A 1 80 ? -5.400 -3.641 17.487 1.00 95.12 80 THR A N 1
ATOM 663 C CA . THR A 1 80 ? -5.814 -3.804 16.095 1.00 95.12 80 THR A CA 1
ATOM 664 C C . THR A 1 80 ? -6.596 -2.576 15.641 1.00 95.12 80 THR A C 1
ATOM 666 O O . THR A 1 80 ? -7.629 -2.245 16.226 1.00 95.12 80 THR A O 1
ATOM 669 N N . ILE A 1 81 ? -6.097 -1.907 14.606 1.00 95.06 81 ILE A N 1
ATOM 670 C CA . ILE A 1 81 ? -6.711 -0.736 13.978 1.00 95.06 81 ILE A CA 1
ATOM 671 C C . ILE A 1 81 ? -7.037 -1.104 12.541 1.00 95.06 81 ILE A C 1
ATOM 673 O O . ILE A 1 81 ? -6.123 -1.388 11.774 1.00 95.06 81 ILE A O 1
ATOM 677 N N . HIS A 1 82 ? -8.312 -1.055 12.171 1.00 96.12 82 HIS A N 1
ATOM 678 C CA . HIS A 1 82 ? -8.738 -1.159 10.782 1.00 96.12 82 HIS A CA 1
ATOM 679 C C . HIS A 1 82 ? -9.527 0.087 10.399 1.00 96.12 82 HIS A C 1
ATOM 681 O O . HIS A 1 82 ? -10.583 0.365 10.958 1.00 96.12 82 HIS A O 1
ATOM 687 N N . CYS A 1 83 ? -9.036 0.840 9.429 1.00 94.06 83 CYS A N 1
ATOM 688 C CA . CYS A 1 83 ? -9.682 2.046 8.942 1.00 94.06 83 CYS A CA 1
ATOM 689 C C . CYS A 1 83 ? -9.953 1.897 7.454 1.00 94.06 83 CYS A C 1
ATOM 691 O O . CYS A 1 83 ? -9.022 1.798 6.659 1.00 94.06 83 CYS A O 1
ATOM 693 N N . GLN A 1 84 ? -11.228 1.882 7.081 1.00 93.62 84 GLN A N 1
ATOM 694 C CA . GLN A 1 84 ? -11.668 1.673 5.709 1.00 93.62 84 GLN A CA 1
ATOM 695 C C . GLN A 1 84 ? -12.206 2.954 5.085 1.00 93.62 84 GLN A C 1
ATOM 697 O O . GLN A 1 84 ? -12.877 3.756 5.743 1.00 93.62 84 GLN A O 1
ATOM 702 N N . ALA A 1 85 ? -11.952 3.102 3.785 1.00 89.94 85 ALA A N 1
ATOM 703 C CA . ALA A 1 85 ? -12.391 4.231 2.978 1.00 89.94 85 ALA A CA 1
ATOM 704 C C . ALA A 1 85 ? -12.105 5.587 3.651 1.00 89.94 85 ALA A C 1
ATOM 706 O O . ALA A 1 85 ? -13.002 6.427 3.758 1.00 89.94 85 ALA A O 1
ATOM 707 N N . ILE A 1 86 ? -10.866 5.766 4.125 1.00 89.12 86 ILE A N 1
ATOM 708 C CA . ILE A 1 86 ? -10.405 6.997 4.778 1.00 89.12 86 ILE A CA 1
ATOM 709 C C . ILE A 1 86 ? -10.537 8.153 3.794 1.00 89.12 86 ILE A C 1
ATOM 711 O O . ILE A 1 86 ? -10.036 8.077 2.669 1.00 89.12 86 ILE A O 1
ATOM 715 N N . GLU A 1 87 ? -11.213 9.216 4.217 1.00 85.25 87 GLU A N 1
ATOM 716 C CA . GLU A 1 87 ? -11.530 10.334 3.336 1.00 85.25 87 GLU A CA 1
ATOM 717 C C . GLU A 1 87 ? -10.428 11.419 3.346 1.00 85.25 87 GLU A C 1
ATOM 719 O O . GLU A 1 87 ? -9.944 11.782 4.422 1.00 85.25 87 GLU A O 1
ATOM 724 N N . PRO A 1 88 ? -10.055 11.999 2.184 1.00 77.38 88 PRO A N 1
ATOM 725 C CA . PRO A 1 88 ? -8.997 13.017 2.079 1.00 77.38 88 PRO A CA 1
ATOM 726 C C . PRO A 1 88 ? -9.442 14.455 2.361 1.00 77.38 88 PRO A C 1
ATOM 728 O O . PRO A 1 88 ? -8.693 15.395 2.105 1.00 77.38 88 PRO A O 1
ATOM 731 N N . TRP A 1 89 ? -10.683 14.667 2.800 1.00 73.06 89 TRP A N 1
ATOM 732 C CA . TRP A 1 89 ? -11.296 15.997 2.789 1.00 73.06 89 TRP A CA 1
ATOM 733 C C . TRP A 1 89 ? -10.696 16.998 3.785 1.00 73.06 89 TRP A C 1
ATOM 735 O O . TRP A 1 89 ? -10.918 18.200 3.634 1.00 73.06 89 TRP A O 1
ATOM 745 N N . CYS A 1 90 ? -9.989 16.537 4.820 1.00 69.69 90 CYS A N 1
ATOM 746 C CA . CYS A 1 90 ? -9.458 17.418 5.856 1.00 69.69 90 CYS A CA 1
ATOM 747 C C . CYS A 1 90 ? -8.282 18.272 5.347 1.00 69.69 90 CYS A C 1
ATOM 749 O O . CYS A 1 90 ? -7.495 17.850 4.500 1.00 69.69 90 CYS A O 1
ATOM 751 N N . ALA A 1 91 ? -8.131 19.478 5.910 1.00 58.66 91 ALA A N 1
ATOM 752 C CA . ALA A 1 91 ? -6.986 20.357 5.637 1.00 58.66 91 ALA A CA 1
ATOM 753 C C . ALA A 1 91 ? -5.643 19.676 5.964 1.00 58.66 91 ALA A C 1
ATOM 755 O O . ALA A 1 91 ? -4.623 19.949 5.331 1.00 58.66 91 ALA A O 1
ATOM 756 N N . THR A 1 92 ? -5.664 18.744 6.919 1.00 62.34 92 THR A N 1
ATOM 757 C CA . THR A 1 92 ? -4.554 17.860 7.268 1.00 62.34 92 THR A CA 1
ATOM 758 C C . THR A 1 92 ? -4.349 16.820 6.165 1.00 62.34 92 THR A C 1
ATOM 760 O O . THR A 1 92 ? -4.812 15.686 6.255 1.00 62.34 92 THR A O 1
ATOM 763 N N . ARG A 1 93 ? -3.658 17.216 5.094 1.00 67.75 93 ARG A N 1
ATOM 764 C CA . ARG A 1 93 ? -3.294 16.333 3.974 1.00 67.75 93 ARG A CA 1
ATOM 765 C C . ARG A 1 93 ? -2.041 15.493 4.237 1.00 67.75 93 ARG A C 1
ATOM 767 O O . ARG A 1 93 ? -1.571 14.797 3.339 1.00 67.75 93 ARG A O 1
ATOM 774 N N . SER A 1 94 ? -1.499 15.548 5.453 1.00 74.19 94 SER A N 1
ATOM 775 C CA . SER A 1 94 ? -0.338 14.762 5.848 1.00 74.19 94 SER A CA 1
ATOM 776 C C . SER A 1 94 ? -0.742 13.484 6.587 1.00 74.19 94 SER A C 1
ATOM 778 O O . SER A 1 94 ? -1.364 13.561 7.648 1.00 74.19 94 SER A O 1
ATOM 780 N N . PHE A 1 95 ? -0.351 12.320 6.077 1.00 77.44 95 PHE A N 1
ATOM 781 C CA . PHE A 1 95 ? -0.478 11.048 6.786 1.00 77.44 95 PHE A CA 1
ATOM 782 C C . PHE A 1 95 ? 0.749 10.814 7.674 1.00 77.44 95 PHE A C 1
ATOM 784 O O . PHE A 1 95 ? 1.837 10.576 7.165 1.00 77.44 95 PHE A O 1
ATOM 791 N N . ASP A 1 96 ? 0.596 10.867 8.997 1.00 79.50 96 ASP A N 1
ATOM 792 C CA . ASP A 1 96 ? 1.665 10.506 9.937 1.00 79.50 96 ASP A CA 1
ATOM 793 C C . ASP A 1 96 ? 1.264 9.255 10.717 1.00 79.50 96 ASP A C 1
ATOM 795 O O . ASP A 1 96 ? 0.436 9.302 11.633 1.00 79.50 96 ASP A O 1
ATOM 799 N N . ILE A 1 97 ? 1.859 8.121 10.346 1.00 75.81 97 ILE A N 1
ATOM 800 C CA . ILE A 1 97 ? 1.581 6.850 11.009 1.00 75.81 97 ILE A CA 1
ATOM 801 C C . ILE A 1 97 ? 1.941 6.893 12.494 1.00 75.81 97 ILE A C 1
ATOM 803 O O . ILE A 1 97 ? 1.204 6.338 13.305 1.00 75.81 97 ILE A O 1
ATOM 807 N N . HIS A 1 98 ? 3.027 7.572 12.868 1.00 72.94 98 HIS A N 1
ATOM 808 C CA . HIS A 1 98 ? 3.460 7.652 14.256 1.00 72.94 98 HIS A CA 1
ATOM 809 C C . HIS A 1 98 ? 2.501 8.488 15.072 1.00 72.94 98 HIS A C 1
ATOM 811 O O . HIS A 1 98 ? 2.131 8.054 16.155 1.00 72.94 98 HIS A O 1
ATOM 817 N N . ALA A 1 99 ? 2.046 9.624 14.545 1.00 68.00 99 ALA A N 1
ATOM 818 C CA . ALA A 1 99 ? 1.046 10.440 15.221 1.00 68.00 99 ALA A CA 1
ATOM 819 C C . ALA A 1 99 ? -0.287 9.690 15.394 1.00 68.00 99 ALA A C 1
ATOM 821 O O . ALA A 1 99 ? -0.956 9.852 16.413 1.00 68.00 99 ALA A O 1
ATOM 822 N N . LEU A 1 100 ? -0.666 8.844 14.427 1.00 71.12 100 LEU A N 1
ATOM 823 C CA . LEU A 1 100 ? -1.888 8.035 14.493 1.00 71.12 100 LEU A CA 1
ATOM 824 C C . LEU A 1 100 ? -1.819 6.946 15.567 1.00 71.12 100 LEU A C 1
ATOM 826 O O . LEU A 1 100 ? -2.805 6.698 16.259 1.00 71.12 100 LEU A O 1
ATOM 830 N N . ILE A 1 101 ? -0.666 6.299 15.722 1.00 68.75 101 ILE A N 1
ATOM 831 C CA . ILE A 1 101 ? -0.493 5.194 16.678 1.00 68.75 101 ILE A CA 1
ATOM 832 C C . ILE A 1 101 ? 0.144 5.634 18.004 1.00 68.75 101 ILE A C 1
ATOM 834 O O . ILE A 1 101 ? 0.357 4.815 18.900 1.00 68.75 101 ILE A O 1
ATOM 838 N N . GLN A 1 102 ? 0.464 6.920 18.156 1.00 73.31 102 GLN A N 1
ATOM 839 C CA . GLN A 1 102 ? 1.111 7.429 19.357 1.00 73.31 102 GLN A CA 1
ATOM 840 C C . GLN A 1 102 ? 0.235 7.161 20.585 1.00 73.31 102 GLN A C 1
ATOM 842 O O . GLN A 1 102 ? -0.922 7.569 20.652 1.00 73.31 102 GLN A O 1
ATOM 847 N N . GLY A 1 103 ? 0.810 6.484 21.581 1.00 67.19 103 GLY A N 1
ATOM 848 C CA . GLY A 1 103 ? 0.130 6.204 22.846 1.00 67.19 103 GLY A CA 1
ATOM 849 C C . GLY A 1 103 ? -0.776 4.969 22.842 1.00 67.19 103 GLY A C 1
ATOM 850 O O . GLY A 1 103 ? -1.458 4.741 23.839 1.00 67.19 103 GLY A O 1
ATOM 851 N N . ASN A 1 104 ? -0.769 4.154 21.781 1.00 73.81 104 ASN A N 1
ATOM 852 C CA . ASN A 1 104 ? -1.404 2.836 21.789 1.00 73.81 104 ASN A CA 1
ATOM 853 C C . ASN A 1 104 ? -0.392 1.703 21.556 1.00 73.81 104 ASN A C 1
ATOM 855 O O . ASN A 1 104 ? 0.727 1.908 21.097 1.00 73.81 104 ASN A O 1
ATOM 859 N N . ASN A 1 105 ? -0.787 0.484 21.933 1.00 79.94 105 ASN A N 1
ATOM 860 C CA . ASN A 1 105 ? 0.036 -0.725 21.820 1.00 79.94 105 ASN A CA 1
ATOM 861 C C . ASN A 1 105 ? -0.325 -1.511 20.550 1.00 79.94 105 ASN A C 1
ATOM 863 O O . ASN A 1 105 ? -0.478 -2.740 20.590 1.00 79.94 105 ASN A O 1
ATOM 867 N N . SER A 1 106 ? -0.526 -0.790 19.444 1.00 83.69 106 SER A N 1
ATOM 868 C CA . SER A 1 106 ? -0.990 -1.378 18.192 1.00 83.69 106 SER A CA 1
ATOM 869 C C . SER A 1 106 ? 0.039 -2.347 17.625 1.00 83.69 106 SER A C 1
ATOM 871 O O . SER A 1 106 ? 1.225 -2.046 17.515 1.00 83.69 106 SER A O 1
ATOM 873 N N . ARG A 1 107 ? -0.439 -3.537 17.265 1.00 90.06 107 ARG A N 1
ATOM 874 C CA . ARG A 1 107 ? 0.334 -4.606 16.622 1.00 90.06 107 ARG A CA 1
ATOM 875 C C . ARG A 1 107 ? -0.077 -4.788 15.168 1.00 90.06 107 ARG A C 1
ATOM 877 O O . ARG A 1 107 ? 0.749 -5.161 14.341 1.00 90.06 107 ARG A O 1
ATOM 884 N N . GLN A 1 108 ? -1.350 -4.538 14.876 1.00 93.88 108 GLN A N 1
ATOM 885 C CA . GLN A 1 108 ? -1.944 -4.684 13.557 1.00 93.88 108 GLN A CA 1
ATOM 886 C C . GLN A 1 108 ? -2.618 -3.380 13.169 1.00 93.88 108 GLN A C 1
ATOM 888 O O . GLN A 1 108 ? -3.494 -2.892 13.884 1.00 93.88 108 GLN A O 1
ATOM 893 N N . VAL A 1 109 ? -2.182 -2.810 12.055 1.00 92.94 109 VAL A N 1
ATOM 894 C CA . VAL A 1 109 ? -2.647 -1.512 11.589 1.00 92.94 109 VAL A CA 1
ATOM 895 C C . VAL A 1 109 ? -2.954 -1.609 10.105 1.00 92.94 109 VAL A C 1
ATOM 897 O O . VAL A 1 109 ? -2.083 -1.952 9.311 1.00 92.94 109 VAL A O 1
ATOM 900 N N . GLU A 1 110 ? -4.191 -1.301 9.744 1.00 93.88 110 GLU A N 1
ATOM 901 C CA . GLU A 1 110 ? -4.676 -1.282 8.373 1.00 93.88 110 GLU A CA 1
ATOM 902 C C . GLU A 1 110 ? -5.371 0.047 8.091 1.00 93.88 110 GLU A C 1
ATOM 904 O O . GLU A 1 110 ? -6.377 0.385 8.712 1.00 93.88 110 GLU A O 1
ATOM 909 N N . PHE A 1 111 ? -4.827 0.792 7.136 1.00 91.50 111 PHE A N 1
ATOM 910 C CA . PHE A 1 111 ? -5.382 2.030 6.620 1.00 91.50 111 PHE A CA 1
ATOM 911 C C . PHE A 1 111 ? -5.669 1.849 5.134 1.00 91.50 111 PHE A C 1
ATOM 913 O O . PHE A 1 111 ? -4.751 1.715 4.326 1.00 91.50 111 PHE A O 1
ATOM 920 N N . HIS A 1 112 ? -6.946 1.854 4.772 1.00 90.25 112 HIS A N 1
ATOM 921 C CA . HIS A 1 112 ? -7.401 1.804 3.392 1.00 90.25 112 HIS A CA 1
ATOM 922 C C . HIS A 1 112 ? -7.997 3.152 3.014 1.00 90.25 112 HIS A C 1
ATOM 924 O O . HIS A 1 112 ? -9.078 3.535 3.472 1.00 90.25 112 HIS A O 1
ATOM 930 N N . PHE A 1 113 ? -7.265 3.887 2.187 1.00 86.94 113 PHE A N 1
ATOM 931 C CA . PHE A 1 113 ? -7.691 5.186 1.696 1.00 86.94 113 PHE A CA 1
ATOM 932 C C . PHE A 1 113 ? -8.705 5.037 0.571 1.00 86.94 113 PHE A C 1
ATOM 934 O O . PHE A 1 113 ? -8.611 4.149 -0.277 1.00 86.94 113 PHE A O 1
ATOM 941 N N . ARG A 1 114 ? -9.703 5.917 0.583 1.00 82.31 114 ARG A N 1
ATOM 942 C CA . ARG A 1 114 ? -10.705 5.980 -0.473 1.00 82.31 114 ARG A CA 1
ATOM 943 C C . ARG A 1 114 ? -10.130 6.670 -1.712 1.00 82.31 114 ARG A C 1
ATOM 945 O O . ARG A 1 114 ? -9.451 7.675 -1.547 1.00 82.31 114 ARG A O 1
ATOM 952 N N . ASP A 1 115 ? -10.456 6.158 -2.905 1.00 68.31 115 ASP A N 1
ATOM 953 C CA . ASP A 1 115 ? -10.316 6.803 -4.227 1.00 68.31 115 ASP A CA 1
ATOM 954 C C . ASP A 1 115 ? -9.134 7.778 -4.374 1.00 68.31 115 ASP A C 1
ATOM 956 O O . ASP A 1 115 ? -9.317 8.954 -4.081 1.00 68.31 115 ASP A O 1
ATOM 960 N N . MET A 1 116 ? -7.964 7.342 -4.879 1.00 56.47 116 MET A N 1
ATOM 961 C CA . MET A 1 116 ? -6.838 8.189 -5.368 1.00 56.47 116 MET A CA 1
ATOM 962 C C . MET A 1 116 ? -6.605 9.502 -4.589 1.00 56.47 116 MET A C 1
ATOM 964 O O . MET A 1 116 ? -6.234 10.535 -5.154 1.00 56.47 116 MET A O 1
ATOM 968 N N . ALA A 1 117 ? -6.854 9.456 -3.287 1.00 51.69 117 ALA A N 1
ATOM 969 C CA . ALA A 1 117 ? -6.908 10.591 -2.404 1.00 51.69 117 ALA A CA 1
ATOM 970 C C . ALA A 1 117 ? -5.508 11.196 -2.336 1.00 51.69 117 ALA A C 1
ATOM 972 O O . ALA A 1 117 ? -4.592 10.572 -1.802 1.00 51.69 117 ALA A O 1
ATOM 973 N N . GLY A 1 118 ? -5.325 12.376 -2.933 1.00 55.59 118 GLY A N 1
ATOM 974 C CA . GLY A 1 118 ? -4.049 13.084 -2.923 1.00 55.59 118 GLY A CA 1
ATOM 975 C C . GLY A 1 118 ? -3.724 13.551 -1.512 1.00 55.59 118 GLY A C 1
ATOM 976 O O . GLY A 1 118 ? -4.148 14.632 -1.102 1.00 55.59 118 GLY A O 1
ATOM 977 N N . PHE A 1 119 ? -2.989 12.733 -0.763 1.00 59.72 119 PHE A N 1
ATOM 978 C CA . PHE A 1 119 ? -2.320 13.192 0.442 1.00 59.72 119 PHE A CA 1
ATOM 979 C C . PHE A 1 119 ? -1.045 13.903 0.003 1.00 59.72 119 PHE A C 1
ATOM 981 O O . PHE A 1 119 ? -0.271 13.395 -0.811 1.00 59.72 119 PHE A O 1
ATOM 988 N N . THR A 1 120 ? -0.839 15.106 0.530 1.00 52.53 120 THR A N 1
ATOM 989 C CA . THR A 1 120 ? 0.309 15.938 0.167 1.00 52.53 120 THR A CA 1
ATOM 990 C C . THR A 1 120 ? 1.595 15.266 0.611 1.00 52.53 120 THR A C 1
ATOM 992 O O . THR A 1 120 ? 2.576 15.258 -0.121 1.00 52.53 120 THR A O 1
ATOM 995 N N . THR A 1 121 ? 1.601 14.654 1.801 1.00 60.31 121 THR A N 1
ATOM 996 C CA . THR A 1 121 ? 2.816 14.065 2.363 1.00 60.31 121 THR A CA 1
ATOM 997 C C . THR A 1 121 ? 2.539 12.946 3.369 1.00 60.31 121 THR A C 1
ATOM 999 O O . THR A 1 121 ? 1.609 13.002 4.158 1.00 60.31 121 THR A O 1
ATOM 1002 N N . ILE A 1 122 ? 3.388 11.923 3.400 1.00 68.31 122 ILE A N 1
ATOM 1003 C CA . ILE A 1 122 ? 3.620 11.130 4.614 1.00 68.31 122 ILE A CA 1
ATOM 1004 C C . ILE A 1 122 ? 4.496 11.987 5.531 1.00 68.31 122 ILE A C 1
ATOM 1006 O O . ILE A 1 122 ? 5.593 12.374 5.131 1.00 68.31 122 ILE A O 1
ATOM 1010 N N . ALA A 1 123 ? 4.000 12.355 6.705 1.00 64.25 123 ALA A N 1
ATOM 1011 C CA . ALA A 1 123 ? 4.776 13.100 7.686 1.00 64.25 123 ALA A CA 1
ATOM 1012 C C . ALA A 1 123 ? 5.541 12.136 8.597 1.00 64.25 123 ALA A C 1
ATOM 1014 O O . ALA A 1 123 ? 5.107 11.014 8.857 1.00 64.25 123 ALA A O 1
ATOM 1015 N N . THR A 1 124 ? 6.709 12.584 9.055 1.00 63.28 124 THR A N 1
ATOM 1016 C CA . THR A 1 124 ? 7.590 11.797 9.917 1.00 63.28 124 THR A CA 1
ATOM 1017 C C . THR A 1 124 ? 7.805 12.504 11.237 1.00 63.28 124 THR A C 1
ATOM 1019 O O . THR A 1 124 ? 8.757 13.272 11.397 1.00 63.28 124 THR A O 1
ATOM 1022 N N . THR A 1 125 ? 6.948 12.217 12.207 1.00 65.50 125 THR A N 1
ATOM 1023 C CA . THR A 1 125 ? 7.279 12.483 13.603 1.00 65.50 125 THR A CA 1
ATOM 1024 C C . THR A 1 125 ? 8.364 11.489 14.047 1.00 65.50 125 THR A C 1
ATOM 1026 O O . THR A 1 125 ? 8.222 10.289 13.804 1.00 65.50 125 THR A O 1
ATOM 1029 N N . PRO A 1 126 ? 9.474 11.939 14.665 1.00 61.03 126 PRO A N 1
ATOM 1030 C CA . PRO A 1 126 ? 10.507 11.037 15.161 1.00 61.03 126 PRO A CA 1
ATOM 1031 C C . PRO A 1 126 ? 9.927 9.997 16.125 1.00 61.03 126 PRO A C 1
ATOM 1033 O O . PRO A 1 126 ? 9.187 10.340 17.049 1.00 61.03 126 PRO A O 1
ATOM 1036 N N . LEU A 1 127 ? 10.302 8.731 15.938 1.00 60.84 127 LEU A N 1
ATOM 1037 C CA . LEU A 1 127 ? 9.977 7.655 16.870 1.00 60.84 127 LEU A CA 1
ATOM 1038 C C . LEU A 1 127 ? 10.621 7.943 18.230 1.00 60.84 127 LEU A C 1
ATOM 1040 O O . LEU A 1 127 ? 11.834 7.842 18.386 1.00 60.84 127 LEU A O 1
ATOM 1044 N N . GLN A 1 128 ? 9.804 8.286 19.225 1.00 59.44 128 GLN A N 1
ATOM 1045 C CA . GLN A 1 128 ? 10.261 8.412 20.613 1.00 59.44 128 GLN A CA 1
ATOM 1046 C C . GLN A 1 128 ? 10.293 7.056 21.344 1.00 59.44 128 GLN A C 1
ATOM 1048 O O . GLN A 1 128 ? 10.941 6.940 22.380 1.00 59.44 128 GLN A O 1
ATOM 1053 N N . GLN A 1 129 ? 9.609 6.027 20.822 1.00 64.44 129 GLN A N 1
ATOM 1054 C CA . GLN A 1 129 ? 9.520 4.682 21.408 1.00 64.44 129 GLN A CA 1
ATOM 1055 C C . GLN A 1 129 ? 9.479 3.607 20.314 1.00 64.44 129 GLN A C 1
ATOM 1057 O O . GLN A 1 129 ? 8.892 3.829 19.254 1.00 64.44 129 GLN A O 1
ATOM 1062 N N . GLN A 1 130 ? 10.074 2.437 20.582 1.00 64.62 130 GLN A N 1
ATOM 1063 C CA . GLN A 1 130 ? 9.996 1.277 19.690 1.00 64.62 130 GLN A CA 1
ATOM 1064 C C . GLN A 1 130 ? 8.541 0.824 19.529 1.00 64.62 130 GLN A C 1
ATOM 1066 O O . GLN A 1 130 ? 7.840 0.579 20.509 1.00 64.62 130 GLN A O 1
ATOM 1071 N N . GLN A 1 131 ? 8.094 0.704 18.280 1.00 69.75 131 GLN A N 1
ATOM 1072 C CA . GLN A 1 131 ? 6.755 0.230 17.947 1.00 69.75 131 GLN A CA 1
ATOM 1073 C C . GLN A 1 131 ? 6.766 -1.295 17.793 1.00 69.75 131 GLN A C 1
ATOM 1075 O O . GLN A 1 131 ? 7.634 -1.863 17.130 1.00 69.75 131 GLN A O 1
ATOM 1080 N N . HIS A 1 132 ? 5.773 -1.967 18.373 1.00 83.44 132 HIS A N 1
ATOM 1081 C CA . HIS A 1 132 ? 5.600 -3.423 18.276 1.00 83.44 132 HIS A CA 1
ATOM 1082 C C . HIS A 1 132 ? 4.645 -3.829 17.143 1.00 83.44 132 HIS A C 1
ATOM 1084 O O . HIS A 1 132 ? 3.916 -4.816 17.262 1.00 83.44 132 HIS A O 1
ATOM 1090 N N . ILE A 1 133 ? 4.631 -3.065 16.048 1.00 89.12 133 ILE A N 1
ATOM 1091 C CA . ILE A 1 133 ? 3.805 -3.381 14.883 1.00 89.12 133 ILE A CA 1
ATOM 1092 C C . ILE A 1 133 ? 4.374 -4.619 14.192 1.00 89.12 133 ILE A C 1
ATOM 1094 O O . ILE A 1 133 ? 5.533 -4.635 13.783 1.00 89.12 133 ILE A O 1
ATOM 1098 N N . SER A 1 134 ? 3.536 -5.646 14.061 1.00 93.75 134 SER A N 1
ATOM 1099 C CA . SER A 1 134 ? 3.833 -6.863 13.307 1.00 93.75 134 SER A CA 1
ATOM 1100 C C . SER A 1 134 ? 3.180 -6.878 11.931 1.00 93.75 134 SER A C 1
ATOM 1102 O O . SER A 1 134 ? 3.671 -7.552 11.027 1.00 93.75 134 SER A O 1
ATOM 1104 N N . THR A 1 135 ? 2.080 -6.140 11.777 1.00 95.12 135 THR A N 1
ATOM 1105 C CA . THR A 1 135 ? 1.324 -6.034 10.532 1.00 95.12 135 THR A CA 1
ATOM 1106 C C . THR A 1 135 ? 1.010 -4.580 10.251 1.00 95.12 135 THR A C 1
ATOM 1108 O O . THR A 1 135 ? 0.308 -3.935 11.033 1.00 95.12 135 THR A O 1
ATOM 1111 N N . LEU A 1 136 ? 1.496 -4.094 9.116 1.00 93.31 136 LEU A N 1
ATOM 1112 C CA . LEU A 1 136 ? 1.194 -2.774 8.603 1.00 93.31 136 LEU A CA 1
ATOM 1113 C C . LEU A 1 136 ? 0.630 -2.890 7.196 1.00 93.31 136 LEU A C 1
ATOM 1115 O O . LEU A 1 136 ? 1.282 -3.428 6.306 1.00 93.31 136 LEU A O 1
ATOM 1119 N N . ARG A 1 137 ? -0.566 -2.348 6.991 1.00 93.06 137 ARG A N 1
ATOM 1120 C CA . ARG A 1 137 ? -1.204 -2.273 5.685 1.00 93.06 137 ARG A CA 1
ATOM 1121 C C . ARG A 1 137 ? -1.625 -0.841 5.409 1.00 93.06 137 ARG A C 1
ATOM 1123 O O . ARG A 1 137 ? -2.460 -0.288 6.115 1.00 93.06 137 ARG A O 1
ATOM 1130 N N . VAL A 1 138 ? -1.028 -0.234 4.394 1.00 89.81 138 VAL A N 1
ATOM 1131 C CA . VAL A 1 138 ? -1.338 1.117 3.927 1.00 89.81 138 VAL A CA 1
ATOM 1132 C C . VAL A 1 138 ? -1.734 0.997 2.462 1.00 89.81 138 VAL A C 1
ATOM 1134 O O . VAL A 1 138 ? -0.878 0.834 1.599 1.00 89.81 138 VAL A O 1
ATOM 1137 N N . ILE A 1 139 ? -3.035 1.016 2.186 1.00 86.00 139 ILE A N 1
ATOM 1138 C CA . ILE A 1 139 ? -3.623 0.663 0.887 1.00 86.00 139 ILE A CA 1
ATOM 1139 C C . ILE A 1 139 ? -4.201 1.916 0.231 1.00 86.00 139 ILE A C 1
ATOM 1141 O O . ILE A 1 139 ? -4.884 2.699 0.893 1.00 86.00 139 ILE A O 1
ATOM 1145 N N . ASN A 1 140 ? -3.965 2.082 -1.074 1.00 80.00 140 ASN A N 1
ATOM 1146 C CA . ASN A 1 140 ? -4.447 3.207 -1.889 1.00 80.00 140 ASN A CA 1
ATOM 1147 C C . ASN A 1 140 ? -3.989 4.597 -1.412 1.00 80.00 140 ASN A C 1
ATOM 1149 O O . ASN A 1 140 ? -4.609 5.609 -1.738 1.00 80.00 140 ASN A O 1
ATOM 1153 N N . LEU A 1 141 ? -2.889 4.675 -0.661 1.00 78.94 141 LEU A N 1
ATOM 1154 C CA . LEU A 1 141 ? -2.239 5.953 -0.388 1.00 78.94 141 LEU A CA 1
ATOM 1155 C C . LEU A 1 141 ? -1.623 6.467 -1.693 1.00 78.94 141 LEU A C 1
ATOM 1157 O O . LEU A 1 141 ? -0.850 5.730 -2.299 1.00 78.94 141 LEU A O 1
ATOM 1161 N N . ARG A 1 142 ? -1.928 7.702 -2.110 1.00 72.69 142 ARG A N 1
ATOM 1162 C CA . ARG A 1 142 ? -1.248 8.406 -3.212 1.00 72.69 142 ARG A CA 1
ATOM 1163 C C . ARG A 1 142 ? -0.503 9.613 -2.654 1.00 72.69 142 ARG A C 1
ATOM 1165 O O . ARG A 1 142 ? -1.124 10.488 -2.056 1.00 72.69 142 ARG A O 1
ATOM 1172 N N . SER A 1 143 ? 0.811 9.650 -2.856 1.00 72.88 143 SER A N 1
ATOM 1173 C CA . SER A 1 143 ? 1.655 10.778 -2.444 1.00 72.88 143 SER A CA 1
ATOM 1174 C C . SER A 1 143 ? 1.793 11.795 -3.580 1.00 72.88 143 SER A C 1
ATOM 1176 O O . SER A 1 143 ? 2.034 11.406 -4.725 1.00 72.88 143 SER A O 1
ATOM 1178 N N . GLU A 1 144 ? 1.704 13.094 -3.280 1.00 75.12 144 GLU A N 1
ATOM 1179 C CA . GLU A 1 144 ? 2.081 14.151 -4.236 1.00 75.12 144 GLU A CA 1
ATOM 1180 C C . GLU A 1 144 ? 3.554 14.063 -4.660 1.00 75.12 144 GLU A C 1
ATOM 1182 O O . GLU A 1 144 ? 3.889 14.536 -5.747 1.00 75.12 144 GLU A O 1
ATOM 1187 N N . ASP A 1 145 ? 4.408 13.388 -3.875 1.00 78.62 145 ASP A N 1
ATOM 1188 C CA . ASP A 1 145 ? 5.800 13.124 -4.261 1.00 78.62 145 ASP A CA 1
ATOM 1189 C C . ASP A 1 145 ? 5.885 12.462 -5.636 1.00 78.62 145 ASP A C 1
ATOM 1191 O O . ASP A 1 145 ? 6.836 12.703 -6.364 1.00 78.62 145 ASP A O 1
ATOM 1195 N N . TYR A 1 146 ? 4.904 11.626 -6.004 1.00 78.88 146 TYR A N 1
ATOM 1196 C CA . TYR A 1 146 ? 4.918 10.941 -7.296 1.00 78.88 146 TYR A CA 1
ATOM 1197 C C . TYR A 1 146 ? 4.929 11.938 -8.439 1.00 78.88 146 TYR A C 1
ATOM 1199 O O . TYR A 1 146 ? 5.763 11.840 -9.330 1.00 78.88 146 TYR A O 1
ATOM 1207 N N . ASN A 1 147 ? 4.039 12.927 -8.376 1.00 79.56 147 ASN A N 1
ATOM 1208 C CA . ASN A 1 147 ? 3.955 13.946 -9.408 1.00 79.56 147 ASN A CA 1
ATOM 1209 C C . ASN A 1 147 ? 5.224 14.813 -9.421 1.00 79.56 147 ASN A C 1
ATOM 1211 O O . ASN A 1 147 ? 5.656 15.225 -10.491 1.00 79.56 147 ASN A O 1
ATOM 1215 N N . GLN A 1 148 ? 5.825 15.076 -8.254 1.00 82.50 148 GLN A N 1
ATOM 1216 C CA . GLN A 1 148 ? 7.068 15.850 -8.154 1.00 82.50 148 GLN A CA 1
ATOM 1217 C C . GLN A 1 148 ? 8.254 15.094 -8.764 1.00 82.50 148 GLN A C 1
ATOM 1219 O O . GLN A 1 148 ? 8.953 15.645 -9.609 1.00 82.50 148 GLN A O 1
ATOM 1224 N N . VAL A 1 149 ? 8.439 13.823 -8.393 1.00 83.12 149 VAL A N 1
ATOM 1225 C CA . VAL A 1 149 ? 9.514 12.970 -8.914 1.00 83.12 149 VAL A CA 1
ATOM 1226 C C . VAL A 1 149 ? 9.334 12.726 -10.414 1.00 83.12 149 VAL A C 1
ATOM 1228 O O . VAL A 1 149 ? 10.288 12.877 -11.168 1.00 83.12 149 VAL A O 1
ATOM 1231 N N . ASP A 1 150 ? 8.119 12.403 -10.864 1.00 81.69 150 ASP A N 1
ATOM 1232 C CA . ASP A 1 150 ? 7.810 12.197 -12.284 1.00 81.69 150 ASP A CA 1
ATOM 1233 C C . ASP A 1 150 ? 8.046 13.472 -13.108 1.00 81.69 150 ASP A C 1
ATOM 1235 O O . ASP A 1 150 ? 8.690 13.421 -14.153 1.00 81.69 150 ASP A O 1
ATOM 1239 N N . SER A 1 151 ? 7.588 14.632 -12.623 1.00 84.25 151 SER A N 1
ATOM 1240 C CA . SER A 1 151 ? 7.826 15.916 -13.294 1.00 84.25 151 SER A CA 1
ATOM 1241 C C . SER A 1 151 ? 9.313 16.256 -13.372 1.00 84.25 151 SER A C 1
ATOM 1243 O O . SER A 1 151 ? 9.756 16.765 -14.397 1.00 84.25 151 SER A O 1
ATOM 1245 N N . PHE A 1 152 ? 10.073 15.982 -12.310 1.00 85.56 152 PHE A N 1
ATOM 1246 C CA . PHE A 1 152 ? 11.508 16.246 -12.261 1.00 85.56 152 PHE A CA 1
ATOM 1247 C C . PHE A 1 152 ? 12.305 15.318 -13.192 1.00 85.56 152 PHE A C 1
ATOM 1249 O O . PHE A 1 152 ? 13.215 15.752 -13.889 1.00 85.56 152 PHE A O 1
ATOM 1256 N N . LEU A 1 153 ? 11.949 14.033 -13.263 1.00 82.44 153 LEU A N 1
ATOM 1257 C CA . LEU A 1 153 ? 12.607 13.096 -14.181 1.00 82.44 153 LEU A CA 1
ATOM 1258 C C . LEU A 1 153 ? 12.283 13.408 -15.649 1.00 82.44 153 LEU A C 1
ATOM 1260 O O . LEU A 1 153 ? 13.134 13.234 -16.520 1.00 82.44 153 LEU A O 1
ATOM 1264 N N . LYS A 1 154 ? 11.084 13.930 -15.930 1.00 82.88 154 LYS A N 1
ATOM 1265 C CA . LYS A 1 154 ? 10.726 14.429 -17.265 1.00 82.88 154 LYS A CA 1
ATOM 1266 C C . LYS A 1 154 ? 11.528 15.663 -17.668 1.00 82.88 154 LYS A C 1
ATOM 1268 O O . LYS A 1 154 ? 11.949 15.723 -18.818 1.00 82.88 154 LYS A O 1
ATOM 1273 N N . SER A 1 155 ? 11.754 16.617 -16.758 1.00 82.50 155 SER A N 1
ATOM 1274 C CA . SER A 1 155 ? 12.611 17.774 -17.059 1.00 82.50 155 SER A CA 1
ATOM 1275 C C . SER A 1 155 ? 14.058 17.347 -17.289 1.00 82.50 155 SER A C 1
ATOM 1277 O O . SER A 1 155 ? 14.640 17.756 -18.284 1.00 82.50 155 SER A O 1
ATOM 1279 N N . LEU A 1 156 ? 14.582 16.433 -16.461 1.00 80.06 156 LEU A N 1
ATOM 1280 C CA . LEU A 1 156 ? 15.899 15.825 -16.675 1.00 80.06 156 LEU A CA 1
ATOM 1281 C C . LEU A 1 156 ? 16.024 15.193 -18.067 1.00 80.06 156 LEU A C 1
ATOM 1283 O O . LEU A 1 156 ? 16.997 15.442 -18.762 1.00 80.06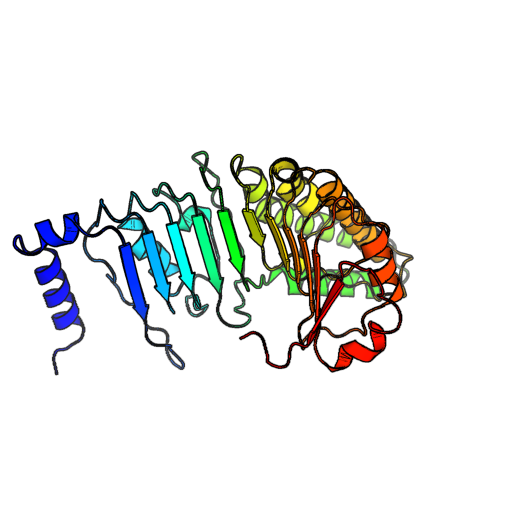 156 LEU A O 1
ATOM 1287 N N . THR A 1 157 ? 15.031 14.403 -18.485 1.00 79.00 157 THR A N 1
ATOM 1288 C CA . THR A 1 157 ? 15.058 13.735 -19.798 1.00 79.00 157 THR A CA 1
ATOM 1289 C C . THR A 1 157 ? 15.059 14.747 -20.947 1.00 79.00 157 THR A C 1
ATOM 1291 O O . THR A 1 157 ? 15.795 14.573 -21.909 1.00 79.00 157 THR A O 1
ATOM 1294 N N . ALA A 1 158 ? 14.251 15.809 -20.848 1.00 79.19 158 ALA A N 1
ATOM 1295 C CA . ALA A 1 158 ? 14.195 16.855 -21.870 1.00 79.19 158 ALA A CA 1
ATOM 1296 C C . ALA A 1 158 ? 15.517 17.633 -21.983 1.00 79.19 158 ALA A C 1
ATOM 1298 O O . ALA A 1 158 ? 15.906 18.032 -23.073 1.00 79.19 158 ALA A O 1
ATOM 1299 N N . GLU A 1 159 ? 16.220 17.825 -20.867 1.00 76.25 159 GLU A N 1
ATOM 1300 C CA . GLU A 1 159 ? 17.490 18.555 -20.825 1.00 76.25 159 GLU A CA 1
ATOM 1301 C C . GLU A 1 159 ? 18.691 17.686 -21.225 1.00 76.25 159 GLU A C 1
ATOM 1303 O O . GLU A 1 159 ? 19.653 18.209 -21.774 1.00 76.25 159 GLU A O 1
ATOM 1308 N N . GLU A 1 160 ? 18.638 16.360 -21.046 1.00 73.00 160 GLU A N 1
ATOM 1309 C CA . GLU A 1 160 ? 19.638 15.442 -21.624 1.00 73.00 160 GLU A CA 1
ATOM 1310 C C . GLU A 1 160 ? 19.662 15.485 -23.161 1.00 73.00 160 GLU A C 1
ATOM 1312 O O . GLU A 1 160 ? 20.688 15.190 -23.774 1.00 73.00 160 GLU A O 1
ATOM 1317 N N . GLU A 1 161 ? 18.547 15.863 -23.789 1.00 70.62 161 GLU A N 1
ATOM 1318 C CA . GLU A 1 161 ? 18.462 16.085 -25.235 1.00 70.62 161 GLU A CA 1
ATOM 1319 C C . GLU A 1 161 ? 19.017 17.467 -25.654 1.00 70.62 161 GLU A C 1
ATOM 1321 O O . GLU A 1 161 ? 19.342 17.669 -26.828 1.00 70.62 161 GLU A O 1
ATOM 1326 N N . GLU A 1 162 ? 19.184 18.405 -24.711 1.00 68.25 162 GLU A N 1
ATOM 1327 C CA . GLU A 1 162 ? 19.650 19.782 -24.922 1.00 68.25 162 GLU A CA 1
ATOM 1328 C C . GLU A 1 162 ? 21.054 19.998 -24.296 1.00 68.25 162 GLU A C 1
ATOM 1330 O O . GLU A 1 162 ? 21.212 20.470 -23.177 1.00 68.25 162 GLU A O 1
ATOM 1335 N N . ASP A 1 163 ? 22.090 19.644 -25.062 1.00 60.84 163 ASP A N 1
ATOM 1336 C CA . ASP A 1 163 ? 23.547 19.616 -24.787 1.00 60.84 163 ASP A CA 1
ATOM 1337 C C . ASP A 1 163 ? 24.139 20.802 -23.952 1.00 60.84 163 ASP A C 1
ATOM 1339 O O . ASP A 1 163 ? 24.772 21.719 -24.490 1.00 60.84 163 ASP A O 1
ATOM 1343 N N . GLY A 1 164 ? 23.951 20.813 -22.620 1.00 60.66 164 GLY A N 1
ATOM 1344 C CA . GLY A 1 164 ? 24.392 21.899 -21.724 1.00 60.66 164 GLY A CA 1
ATOM 1345 C C . GLY A 1 164 ? 24.953 21.464 -20.357 1.00 60.66 164 GLY A C 1
ATOM 1346 O O . GLY A 1 164 ? 24.221 21.352 -19.375 1.00 60.66 164 GLY A O 1
ATOM 1347 N N . ASP A 1 165 ? 26.283 21.351 -20.244 1.00 61.97 165 ASP A N 1
ATOM 1348 C CA . ASP A 1 165 ? 27.000 20.836 -19.054 1.00 61.97 165 ASP A CA 1
ATOM 1349 C C . ASP A 1 165 ? 26.755 21.594 -17.727 1.00 61.97 165 ASP A C 1
ATOM 1351 O O . ASP A 1 165 ? 26.743 20.988 -16.657 1.00 61.97 165 ASP A O 1
ATOM 1355 N N . ILE A 1 166 ? 26.544 22.918 -17.749 1.00 59.50 166 ILE A N 1
ATOM 1356 C CA . ILE A 1 166 ? 26.415 23.739 -16.519 1.00 59.50 166 ILE A CA 1
ATOM 1357 C C . ILE A 1 166 ? 25.070 23.500 -15.806 1.00 59.50 166 ILE A C 1
ATOM 1359 O O . ILE A 1 166 ? 24.947 23.732 -14.601 1.00 59.50 166 ILE A O 1
ATOM 1363 N N . HIS A 1 167 ? 24.050 23.028 -16.527 1.00 68.69 167 HIS A N 1
ATOM 1364 C CA . HIS A 1 167 ? 22.727 22.777 -15.956 1.00 68.69 167 HIS A CA 1
ATOM 1365 C C . HIS A 1 167 ? 22.663 21.447 -15.185 1.00 68.69 167 HIS A C 1
ATOM 1367 O O . HIS A 1 167 ? 21.925 21.328 -14.205 1.00 68.69 167 HIS A O 1
ATOM 1373 N N . ASN A 1 168 ? 23.522 20.490 -15.546 1.00 73.69 168 ASN A N 1
ATOM 1374 C CA . ASN A 1 168 ? 23.535 19.138 -14.993 1.00 73.69 168 ASN A CA 1
ATOM 1375 C C . ASN A 1 168 ? 23.858 19.106 -13.484 1.00 73.69 168 ASN A C 1
ATOM 1377 O O . ASN A 1 168 ? 23.160 18.453 -12.709 1.00 73.69 168 ASN A O 1
ATOM 1381 N N . ASP A 1 169 ? 24.840 19.891 -13.023 1.00 79.75 169 ASP A N 1
ATOM 1382 C CA . ASP A 1 169 ? 25.205 19.958 -11.596 1.00 79.75 169 ASP A CA 1
ATOM 1383 C C . ASP A 1 169 ? 24.052 20.470 -10.714 1.00 79.75 169 ASP A C 1
ATOM 1385 O O . ASP A 1 169 ? 23.829 19.978 -9.602 1.00 79.75 169 ASP A O 1
ATOM 1389 N N . TYR A 1 170 ? 23.286 21.448 -11.210 1.00 83.94 170 TYR A N 1
ATOM 1390 C CA . TYR A 1 170 ? 22.129 21.991 -10.498 1.00 83.94 170 TYR A CA 1
ATOM 1391 C C . TYR A 1 170 ? 21.025 20.942 -10.340 1.00 83.94 170 TYR A C 1
ATOM 1393 O O . TYR A 1 170 ? 20.493 20.761 -9.240 1.00 83.94 170 TYR A O 1
ATOM 1401 N N . LEU A 1 171 ? 20.710 20.223 -11.416 1.00 81.12 171 LEU A N 1
ATOM 1402 C CA . LEU A 1 171 ? 19.700 19.169 -11.405 1.00 81.12 171 LEU A CA 1
ATOM 1403 C C . LEU A 1 171 ? 20.141 18.002 -10.527 1.00 81.12 171 LEU A C 1
ATOM 1405 O O . LEU A 1 171 ? 19.357 17.516 -9.720 1.00 81.12 171 LEU A O 1
ATOM 1409 N N . MET A 1 172 ? 21.410 17.602 -10.584 1.00 83.25 172 MET A N 1
ATOM 1410 C CA . MET A 1 172 ? 21.951 16.568 -9.700 1.00 83.25 172 MET A CA 1
ATOM 1411 C C . MET A 1 172 ? 21.848 16.957 -8.223 1.00 83.25 172 MET A C 1
ATOM 1413 O O . MET A 1 172 ? 21.508 16.124 -7.377 1.00 83.25 172 MET A O 1
ATOM 1417 N N . HIS A 1 173 ? 22.065 18.232 -7.897 1.00 87.25 173 HIS A N 1
ATOM 1418 C CA . HIS A 1 173 ? 21.842 18.739 -6.547 1.00 87.25 173 HIS A CA 1
ATOM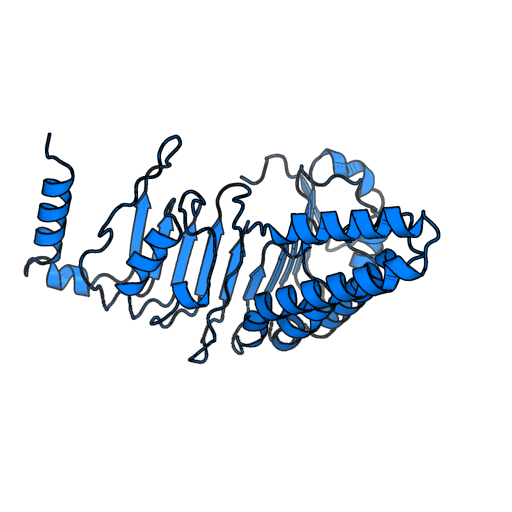 1419 C C . HIS A 1 173 ? 20.351 18.720 -6.159 1.00 87.25 173 HIS A C 1
ATOM 1421 O O . HIS A 1 173 ? 20.006 18.333 -5.039 1.00 87.25 173 HIS A O 1
ATOM 1427 N N . GLN A 1 174 ? 19.443 19.100 -7.067 1.00 87.69 174 GLN A N 1
ATOM 1428 C CA . GLN A 1 174 ? 17.998 18.992 -6.831 1.00 87.69 174 GLN A CA 1
ATOM 1429 C C . GLN A 1 174 ? 17.550 17.539 -6.632 1.00 87.69 174 GLN A C 1
ATOM 1431 O O . GLN A 1 174 ? 16.802 17.259 -5.691 1.00 87.69 174 GLN A O 1
ATOM 1436 N N . TRP A 1 175 ? 18.057 16.616 -7.450 1.00 87.38 175 TRP A N 1
ATOM 1437 C CA . TRP A 1 175 ? 17.825 15.185 -7.321 1.00 87.38 175 TRP A CA 1
ATOM 1438 C C . TRP A 1 175 ? 18.270 14.695 -5.945 1.00 87.38 175 TRP A C 1
ATOM 1440 O O . TRP A 1 175 ? 17.454 14.160 -5.203 1.00 87.38 175 TRP A O 1
ATOM 1450 N N . SER A 1 176 ? 19.517 14.966 -5.549 1.00 89.31 176 SER A N 1
ATOM 1451 C CA . SER A 1 176 ? 20.066 14.584 -4.238 1.00 89.31 176 SER A CA 1
ATOM 1452 C C . SER A 1 176 ? 19.228 15.106 -3.058 1.00 89.31 176 SER A C 1
ATOM 1454 O O . SER A 1 176 ? 18.944 14.376 -2.099 1.00 89.31 176 SER A O 1
ATOM 1456 N N . ASN A 1 177 ? 18.744 16.350 -3.146 1.00 89.94 177 ASN A N 1
ATOM 1457 C CA . ASN A 1 177 ? 17.838 16.918 -2.146 1.00 89.94 177 ASN A CA 1
ATOM 1458 C C . ASN A 1 177 ? 16.504 16.167 -2.086 1.00 89.94 177 ASN A C 1
ATOM 1460 O O . ASN A 1 177 ? 16.042 15.821 -0.997 1.00 89.94 177 ASN A O 1
ATOM 1464 N N . MET A 1 178 ? 15.893 15.895 -3.240 1.00 88.25 178 MET A N 1
ATOM 1465 C CA . MET A 1 178 ? 14.648 15.133 -3.319 1.00 88.25 178 MET A CA 1
ATOM 1466 C C . MET A 1 178 ? 14.840 13.710 -2.785 1.00 88.25 178 MET A C 1
ATOM 1468 O O . MET A 1 178 ? 14.011 13.224 -2.014 1.00 88.25 178 MET A O 1
ATOM 1472 N N . GLN A 1 179 ? 15.966 13.067 -3.107 1.00 88.81 179 GLN A N 1
ATOM 1473 C CA . GLN A 1 179 ? 16.306 11.749 -2.585 1.00 88.81 179 GLN A CA 1
ATOM 1474 C C . GLN A 1 179 ? 16.387 11.754 -1.058 1.00 88.81 179 GLN A C 1
ATOM 1476 O O . GLN A 1 179 ? 15.764 10.921 -0.400 1.00 88.81 179 GLN A O 1
ATOM 1481 N N . SER A 1 180 ? 17.083 12.736 -0.488 1.00 89.81 180 SER A N 1
ATOM 1482 C CA . SER A 1 180 ? 17.222 12.888 0.962 1.00 89.81 180 SER A CA 1
ATOM 1483 C C . SER A 1 180 ? 15.870 13.092 1.655 1.00 89.81 180 SER A C 1
ATOM 1485 O O . SER A 1 180 ? 15.612 12.490 2.700 1.00 89.81 180 SER A O 1
ATOM 1487 N N . GLN A 1 181 ? 14.975 13.887 1.059 1.00 87.69 181 GLN A N 1
ATOM 1488 C CA . GLN A 1 181 ? 13.619 14.100 1.576 1.00 87.69 181 GLN A CA 1
ATOM 1489 C C . GLN A 1 181 ? 12.784 12.814 1.543 1.00 87.69 181 GLN A C 1
ATOM 1491 O O . GLN A 1 181 ? 12.136 12.480 2.537 1.00 87.69 181 GLN A O 1
ATOM 1496 N N . LEU A 1 182 ? 12.834 12.059 0.441 1.00 87.44 182 LEU A N 1
ATOM 1497 C CA . LEU A 1 182 ? 12.142 10.773 0.315 1.00 87.44 182 LEU A CA 1
ATOM 1498 C C . LEU A 1 182 ? 12.676 9.749 1.324 1.00 87.44 182 LEU A C 1
ATOM 1500 O O . LEU A 1 182 ? 11.898 9.107 2.026 1.00 87.44 182 LEU A O 1
ATOM 1504 N N . VAL A 1 183 ? 13.995 9.629 1.470 1.00 89.31 183 VAL A N 1
ATOM 1505 C CA . VAL A 1 183 ? 14.602 8.743 2.474 1.00 89.31 183 VAL A CA 1
ATOM 1506 C C . VAL A 1 183 ? 14.140 9.127 3.875 1.00 89.31 183 VAL A C 1
ATOM 1508 O O . VAL A 1 183 ? 13.642 8.276 4.612 1.00 89.31 183 VAL A O 1
ATOM 1511 N N . GLN A 1 184 ? 14.222 10.410 4.242 1.00 85.94 184 GLN A N 1
ATOM 1512 C CA . GLN A 1 184 ? 13.758 10.880 5.546 1.00 85.94 184 GLN A CA 1
ATOM 1513 C C . GLN A 1 184 ? 12.283 10.542 5.786 1.00 85.94 184 GLN A C 1
ATOM 1515 O O . GLN A 1 184 ? 11.920 10.195 6.911 1.00 85.94 184 GLN A O 1
ATOM 1520 N N . LYS A 1 185 ? 11.466 10.607 4.734 1.00 83.62 185 LYS A N 1
ATOM 1521 C CA . LYS A 1 185 ? 10.031 10.334 4.748 1.00 83.62 185 LYS A CA 1
ATOM 1522 C C . LYS A 1 185 ? 9.675 8.861 4.952 1.00 83.62 185 LYS A C 1
ATOM 1524 O O . LYS A 1 185 ? 8.687 8.578 5.624 1.00 83.62 185 LYS A O 1
ATOM 1529 N N . TYR A 1 186 ? 10.462 7.927 4.417 1.00 85.81 186 TYR A N 1
ATOM 1530 C CA . TYR A 1 186 ? 10.173 6.485 4.486 1.00 85.81 186 TYR A CA 1
ATOM 1531 C C . TYR A 1 186 ? 11.031 5.715 5.505 1.00 85.81 186 TYR A C 1
ATOM 1533 O O . TYR A 1 186 ? 10.660 4.606 5.887 1.00 85.81 186 TYR A O 1
ATOM 1541 N N . ARG A 1 187 ? 12.126 6.297 6.027 1.00 86.19 187 ARG A N 1
ATOM 1542 C CA . ARG A 1 187 ? 13.071 5.633 6.961 1.00 86.19 187 ARG A CA 1
ATOM 1543 C C . ARG A 1 187 ? 12.433 5.015 8.204 1.00 86.19 187 ARG A C 1
ATOM 1545 O O . ARG A 1 187 ? 13.041 4.190 8.879 1.00 86.19 187 ARG A O 1
ATOM 1552 N N . TRP A 1 188 ? 11.243 5.462 8.587 1.00 83.81 188 TRP A N 1
ATOM 1553 C CA . TRP A 1 188 ? 10.564 4.929 9.759 1.00 83.81 188 TRP A CA 1
ATOM 1554 C C . TRP A 1 188 ? 10.161 3.460 9.597 1.00 83.81 188 TRP A C 1
ATOM 1556 O O . TRP A 1 188 ? 10.079 2.762 10.604 1.00 83.81 188 TRP A O 1
ATOM 1566 N N . ILE A 1 189 ? 9.965 2.980 8.362 1.00 87.44 189 ILE A N 1
ATOM 1567 C CA . ILE A 1 189 ? 9.643 1.574 8.074 1.00 87.44 189 ILE A CA 1
ATOM 1568 C C . ILE A 1 189 ? 10.754 0.660 8.611 1.00 87.44 189 ILE A C 1
ATOM 1570 O O . ILE A 1 189 ? 10.472 -0.312 9.309 1.00 87.44 189 ILE A O 1
ATOM 1574 N N . ALA A 1 190 ? 12.018 1.046 8.409 1.00 88.88 190 ALA A N 1
ATOM 1575 C CA . ALA A 1 190 ? 13.182 0.313 8.907 1.00 88.88 190 ALA A CA 1
ATOM 1576 C C . ALA A 1 190 ? 13.254 0.229 10.441 1.00 88.88 190 ALA A C 1
ATOM 1578 O O . ALA A 1 190 ? 13.956 -0.616 10.987 1.00 88.88 190 ALA A O 1
ATOM 1579 N N . ASN A 1 191 ? 12.514 1.082 11.154 1.00 85.31 191 ASN A N 1
ATOM 1580 C CA . ASN A 1 191 ? 12.476 1.103 12.612 1.00 85.31 191 ASN A CA 1
ATOM 1581 C C . ASN A 1 191 ? 11.328 0.249 13.188 1.00 85.31 191 ASN A C 1
ATOM 1583 O O . ASN A 1 191 ? 10.959 0.417 14.353 1.00 85.31 191 ASN A O 1
ATOM 1587 N N . MET A 1 192 ? 10.754 -0.662 12.392 1.00 86.44 192 MET A N 1
ATOM 1588 C CA . MET A 1 192 ? 9.727 -1.619 12.818 1.00 86.44 192 MET A CA 1
ATOM 1589 C C . MET A 1 192 ? 10.311 -3.041 12.922 1.00 86.44 192 MET A C 1
ATOM 1591 O O . MET A 1 192 ? 10.060 -3.885 12.060 1.00 86.44 192 MET A O 1
ATOM 1595 N N . PRO A 1 193 ? 11.061 -3.362 13.994 1.00 83.69 193 PRO A N 1
ATOM 1596 C CA . PRO A 1 193 ? 11.817 -4.613 14.107 1.00 83.69 193 PRO A CA 1
ATOM 1597 C C . PRO A 1 193 ? 10.947 -5.863 14.278 1.00 83.69 193 PRO A C 1
ATOM 1599 O O . PRO A 1 193 ? 11.480 -6.955 14.309 1.00 83.69 193 PRO A O 1
ATOM 1602 N N . ASN A 1 194 ? 9.625 -5.735 14.417 1.00 90.25 194 ASN A N 1
ATOM 1603 C CA . ASN A 1 194 ? 8.713 -6.882 14.512 1.00 90.25 194 ASN A CA 1
ATOM 1604 C C . ASN A 1 194 ? 7.847 -7.051 13.256 1.00 90.25 194 ASN A C 1
ATOM 1606 O O . ASN A 1 194 ? 6.958 -7.906 13.239 1.00 90.25 194 ASN A O 1
ATOM 1610 N N . LEU A 1 195 ? 8.052 -6.212 12.234 1.00 93.31 195 LEU A N 1
ATOM 1611 C CA . LEU A 1 195 ? 7.209 -6.175 11.050 1.00 93.31 195 LEU A CA 1
ATOM 1612 C C . LEU A 1 195 ? 7.422 -7.438 10.215 1.00 93.31 195 LEU A C 1
ATOM 1614 O O . LEU A 1 195 ? 8.491 -7.646 9.656 1.00 93.31 195 LEU A O 1
ATOM 1618 N N . THR A 1 196 ? 6.380 -8.262 10.128 1.00 96.88 196 THR A N 1
ATOM 1619 C CA . THR A 1 196 ? 6.367 -9.511 9.346 1.00 96.88 196 THR A CA 1
ATOM 1620 C C . THR A 1 196 ? 5.405 -9.436 8.166 1.00 96.88 196 THR A C 1
ATOM 1622 O O . THR A 1 196 ? 5.503 -10.238 7.243 1.00 96.88 196 THR A O 1
ATOM 1625 N N . HIS A 1 197 ? 4.459 -8.495 8.194 1.00 97.62 197 HIS A N 1
ATOM 1626 C CA . HIS A 1 197 ? 3.478 -8.290 7.136 1.00 97.62 197 HIS A CA 1
ATOM 1627 C C . HIS A 1 197 ? 3.459 -6.817 6.752 1.00 97.62 197 HIS A C 1
ATOM 1629 O O . HIS A 1 197 ? 3.058 -5.979 7.564 1.00 97.62 197 HIS A O 1
ATOM 1635 N N . LEU A 1 198 ? 3.864 -6.520 5.523 1.00 95.75 198 LEU A N 1
ATOM 1636 C CA . LEU A 1 198 ? 3.843 -5.180 4.961 1.00 95.75 198 LEU A CA 1
ATOM 1637 C C . LEU A 1 198 ? 2.994 -5.174 3.691 1.00 95.75 198 LEU A C 1
ATOM 1639 O O . LEU A 1 198 ? 3.368 -5.793 2.703 1.00 95.75 198 LEU A O 1
ATOM 1643 N N . THR A 1 199 ? 1.888 -4.435 3.710 1.00 94.00 199 THR A N 1
ATOM 1644 C CA . THR A 1 199 ? 1.231 -3.944 2.495 1.00 94.00 199 THR A CA 1
ATOM 1645 C C . THR A 1 199 ? 1.512 -2.454 2.407 1.00 94.00 199 THR A C 1
ATOM 1647 O O . THR A 1 199 ? 1.139 -1.707 3.316 1.00 94.00 199 THR A O 1
ATOM 1650 N N . PHE A 1 200 ? 2.154 -2.006 1.335 1.00 87.31 200 PHE A N 1
ATOM 1651 C CA . PHE A 1 200 ? 2.482 -0.601 1.162 1.00 87.31 200 PHE A CA 1
ATOM 1652 C C . PHE A 1 200 ? 2.139 -0.107 -0.244 1.00 87.31 200 PHE A C 1
ATOM 1654 O O . PHE A 1 200 ? 2.677 -0.565 -1.252 1.00 87.31 200 PHE A O 1
ATOM 1661 N N . GLY A 1 201 ? 1.207 0.844 -0.288 1.00 77.25 201 GLY A N 1
ATOM 1662 C CA . GLY A 1 201 ? 0.852 1.599 -1.479 1.00 77.25 201 GLY A CA 1
ATOM 1663 C C . GLY A 1 201 ? 1.872 2.688 -1.815 1.00 77.25 201 GLY A C 1
ATOM 1664 O O . GLY A 1 201 ? 2.589 3.158 -0.937 1.00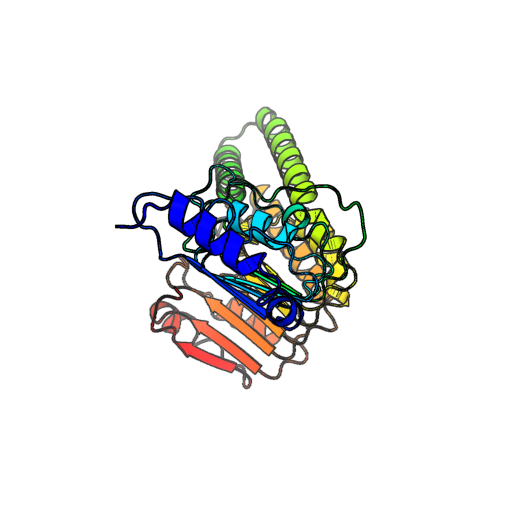 77.25 201 GLY A O 1
ATOM 1665 N N . SER A 1 202 ? 1.886 3.162 -3.065 1.00 71.62 202 SER A N 1
ATOM 1666 C CA . SER A 1 202 ? 2.769 4.253 -3.524 1.00 71.62 202 SER A CA 1
ATOM 1667 C C . SER A 1 202 ? 4.268 3.933 -3.540 1.00 71.62 202 SER A C 1
ATOM 1669 O O . SER A 1 202 ? 5.098 4.798 -3.257 1.00 71.62 202 SER A O 1
ATOM 1671 N N . CYS A 1 203 ? 4.650 2.735 -3.980 1.00 78.44 203 CYS A N 1
ATOM 1672 C CA . CYS A 1 203 ? 6.048 2.466 -4.326 1.00 78.44 203 CYS A CA 1
ATOM 1673 C C . CYS A 1 203 ? 6.516 3.258 -5.558 1.00 78.44 203 CYS A C 1
ATOM 1675 O O . CYS A 1 203 ? 7.703 3.234 -5.871 1.00 78.44 203 CYS A O 1
ATOM 1677 N N . TYR A 1 204 ? 5.626 4.009 -6.222 1.00 76.44 204 TYR A N 1
ATOM 1678 C CA . TYR A 1 204 ? 5.967 4.747 -7.433 1.00 76.44 204 TYR A CA 1
ATOM 1679 C C . TYR A 1 204 ? 7.130 5.701 -7.192 1.00 76.44 204 TYR A C 1
ATOM 1681 O O . TYR A 1 204 ? 7.950 5.864 -8.069 1.00 76.44 204 TYR A O 1
ATOM 1689 N N . THR A 1 205 ? 7.243 6.305 -6.009 1.00 77.25 205 THR A N 1
ATOM 1690 C CA . THR A 1 205 ? 8.287 7.297 -5.699 1.00 77.25 205 THR A CA 1
ATOM 1691 C C . THR A 1 205 ? 9.560 6.692 -5.128 1.00 77.25 205 THR A C 1
ATOM 1693 O O . THR A 1 205 ? 10.442 7.428 -4.685 1.00 77.25 205 THR A O 1
ATOM 1696 N N . TRP A 1 206 ? 9.635 5.366 -5.010 1.00 86.00 206 TRP A N 1
ATOM 1697 C CA . TRP A 1 206 ? 10.723 4.723 -4.290 1.00 86.00 206 TRP A CA 1
ATOM 1698 C C . TRP A 1 206 ? 11.977 4.671 -5.154 1.00 86.00 206 TRP A C 1
ATOM 1700 O O . TRP A 1 206 ? 12.145 3.833 -6.031 1.00 86.00 206 TRP A O 1
ATOM 1710 N N . ILE A 1 207 ? 12.888 5.587 -4.868 1.00 88.25 207 ILE A N 1
ATOM 1711 C CA . ILE A 1 207 ? 14.249 5.590 -5.399 1.00 88.25 207 ILE A CA 1
ATOM 1712 C C . ILE A 1 207 ? 15.106 4.506 -4.735 1.00 88.25 207 ILE A C 1
ATOM 1714 O O . ILE A 1 207 ? 14.757 4.000 -3.666 1.00 88.25 207 ILE A O 1
ATOM 1718 N N . ARG A 1 208 ? 16.286 4.234 -5.312 1.00 91.69 208 ARG A N 1
ATOM 1719 C CA . ARG A 1 208 ? 17.310 3.322 -4.764 1.00 91.69 208 ARG A CA 1
ATOM 1720 C C . ARG A 1 208 ? 17.438 3.411 -3.240 1.00 91.69 208 ARG A C 1
ATOM 1722 O O . ARG A 1 208 ? 17.282 2.413 -2.548 1.00 91.69 208 ARG A O 1
ATOM 1729 N N . ASP A 1 209 ? 17.688 4.604 -2.713 1.00 92.25 209 ASP A N 1
ATOM 1730 C CA . ASP A 1 209 ? 17.990 4.760 -1.290 1.00 92.25 209 ASP A CA 1
ATOM 1731 C C . ASP A 1 209 ? 16.774 4.535 -0.389 1.00 92.25 209 ASP A C 1
ATOM 1733 O O . ASP A 1 209 ? 16.939 4.111 0.749 1.00 92.25 209 ASP A O 1
ATOM 1737 N N . VAL A 1 210 ? 15.550 4.747 -0.884 1.00 91.56 210 VAL A N 1
ATOM 1738 C CA . VAL A 1 210 ? 14.336 4.400 -0.133 1.00 91.56 210 VAL A CA 1
ATOM 1739 C C . VAL A 1 210 ? 14.229 2.884 0.004 1.00 91.56 210 VAL A C 1
ATOM 1741 O O . VAL A 1 210 ? 14.019 2.400 1.112 1.00 91.56 210 VAL A O 1
ATOM 1744 N N . TRP A 1 211 ? 14.456 2.122 -1.069 1.00 93.94 211 TRP A N 1
ATOM 1745 C CA . TRP A 1 211 ? 14.500 0.657 -0.993 1.00 93.94 211 TRP A CA 1
ATOM 1746 C C . TRP A 1 211 ? 15.549 0.178 0.014 1.00 93.94 211 TRP A C 1
ATOM 1748 O O . TRP A 1 211 ? 15.227 -0.566 0.941 1.00 93.94 211 TRP A O 1
ATOM 1758 N N . LEU A 1 212 ? 16.784 0.667 -0.115 1.00 95.25 212 LEU A N 1
ATOM 1759 C CA . LEU A 1 212 ? 17.907 0.211 0.707 1.00 95.25 212 LEU A CA 1
ATOM 1760 C C . LEU A 1 212 ? 17.825 0.662 2.170 1.00 95.25 212 LEU A C 1
ATOM 1762 O O . LEU A 1 212 ? 18.265 -0.065 3.054 1.00 95.25 212 LEU A O 1
ATOM 1766 N N . GLN A 1 213 ? 17.294 1.853 2.449 1.00 93.44 213 GLN A N 1
ATOM 1767 C CA . GLN A 1 213 ? 17.273 2.395 3.812 1.00 93.44 213 GLN A CA 1
ATOM 1768 C C . GLN A 1 213 ? 15.948 2.170 4.539 1.00 93.44 213 GLN A C 1
ATOM 1770 O O . GLN A 1 213 ? 15.946 2.169 5.767 1.00 93.44 213 GLN A O 1
ATOM 1775 N N . ALA A 1 214 ? 14.829 1.999 3.827 1.00 89.88 214 ALA A N 1
ATOM 1776 C CA . ALA A 1 214 ? 13.518 1.795 4.443 1.00 89.88 214 ALA A CA 1
ATOM 1777 C C . ALA A 1 214 ? 13.075 0.327 4.429 1.00 89.88 214 ALA A C 1
ATOM 1779 O O . ALA A 1 214 ? 12.587 -0.151 5.453 1.00 89.88 214 ALA A O 1
ATOM 1780 N N . LEU A 1 215 ? 13.238 -0.385 3.305 1.00 93.31 215 LEU A N 1
ATOM 1781 C CA . LEU A 1 215 ? 12.710 -1.745 3.147 1.00 93.31 215 LEU A CA 1
ATOM 1782 C C . LEU A 1 215 ? 13.744 -2.831 3.450 1.00 93.31 215 LEU A C 1
ATOM 1784 O O . LEU A 1 215 ? 13.459 -3.725 4.244 1.00 93.31 215 LEU A O 1
ATOM 1788 N N . LEU A 1 216 ? 14.945 -2.742 2.869 1.00 95.62 216 LEU A N 1
ATOM 1789 C CA . LEU A 1 216 ? 15.990 -3.759 3.027 1.00 95.62 216 LEU A CA 1
ATOM 1790 C C . LEU A 1 216 ? 16.240 -4.171 4.495 1.00 95.62 216 LEU A C 1
ATOM 1792 O O . LEU A 1 216 ? 16.356 -5.371 4.744 1.00 95.62 216 LEU A O 1
ATOM 1796 N N . PRO A 1 217 ? 16.255 -3.253 5.490 1.00 94.69 217 PRO A N 1
ATOM 1797 C CA . PRO A 1 217 ? 16.492 -3.626 6.887 1.00 94.69 217 PRO A CA 1
ATOM 1798 C C . PRO A 1 217 ? 15.436 -4.559 7.493 1.00 94.69 217 PRO A C 1
ATOM 1800 O O . PRO A 1 217 ? 15.739 -5.268 8.449 1.00 94.69 217 PRO A O 1
ATOM 1803 N N . ILE A 1 218 ? 14.206 -4.561 6.967 1.00 94.06 218 ILE A N 1
ATOM 1804 C CA . ILE A 1 218 ? 13.114 -5.413 7.460 1.00 94.06 218 ILE A CA 1
ATOM 1805 C C . ILE A 1 218 ? 12.867 -6.641 6.579 1.00 94.06 218 ILE A C 1
ATOM 1807 O O . ILE A 1 218 ? 12.191 -7.559 7.031 1.00 94.06 218 ILE A O 1
ATOM 1811 N N . CYS A 1 219 ? 13.427 -6.707 5.365 1.00 95.62 219 CYS A N 1
ATOM 1812 C CA . CYS A 1 219 ? 13.257 -7.844 4.452 1.00 95.62 219 CYS A CA 1
ATOM 1813 C C . CYS A 1 219 ? 13.512 -9.222 5.089 1.00 95.62 219 CYS A C 1
ATOM 1815 O O . CYS A 1 219 ? 12.652 -10.085 4.919 1.00 95.62 219 CYS A O 1
ATOM 1817 N N . PRO A 1 220 ? 14.596 -9.441 5.865 1.00 95.75 220 PRO A N 1
ATOM 1818 C CA . PRO A 1 220 ? 14.921 -10.754 6.434 1.00 95.75 220 PRO A CA 1
ATOM 1819 C C . PRO A 1 220 ? 13.810 -11.430 7.246 1.00 95.75 220 PRO A C 1
ATOM 1821 O O . PRO A 1 220 ? 13.796 -12.645 7.356 1.00 95.75 220 PRO A O 1
ATOM 1824 N N . GLN A 1 221 ? 12.892 -10.659 7.829 1.00 94.94 221 GLN A N 1
ATOM 1825 C CA . GLN A 1 221 ? 11.823 -11.158 8.703 1.00 94.94 221 GLN A CA 1
ATOM 1826 C C . GLN A 1 221 ? 10.426 -11.071 8.070 1.00 94.94 221 GLN A C 1
ATOM 1828 O O . GLN A 1 221 ? 9.432 -11.469 8.691 1.00 94.94 221 GLN A O 1
ATOM 1833 N N . LEU A 1 222 ? 10.315 -10.506 6.863 1.00 97.12 222 LEU A N 1
ATOM 1834 C CA . LEU A 1 222 ? 9.034 -10.360 6.185 1.00 97.12 222 LEU A CA 1
ATOM 1835 C C . LEU A 1 222 ? 8.526 -11.726 5.722 1.00 97.12 222 LEU A C 1
ATOM 1837 O O . LEU A 1 222 ? 9.185 -12.448 4.988 1.00 97.12 222 LEU A O 1
ATOM 1841 N N . GLN A 1 223 ? 7.298 -12.045 6.120 1.00 97.94 223 GLN A N 1
ATOM 1842 C CA . GLN A 1 223 ? 6.556 -13.226 5.679 1.00 97.94 223 GLN A CA 1
ATOM 1843 C C . GLN A 1 223 ? 5.507 -12.872 4.625 1.00 97.94 223 GLN A C 1
ATOM 1845 O O . GLN A 1 223 ? 5.104 -13.730 3.840 1.00 97.94 223 GLN A O 1
ATOM 1850 N N . HIS A 1 224 ? 5.058 -11.620 4.600 1.00 98.12 224 HIS A N 1
ATOM 1851 C CA . HIS A 1 224 ? 4.129 -11.101 3.609 1.00 98.12 224 HIS A CA 1
ATOM 1852 C C . HIS A 1 224 ? 4.585 -9.720 3.146 1.00 98.12 224 HIS A C 1
ATOM 1854 O O . HIS A 1 224 ? 4.784 -8.825 3.973 1.00 98.12 224 HIS A O 1
ATOM 1860 N N . LEU A 1 225 ? 4.700 -9.555 1.833 1.00 97.44 225 LEU A N 1
ATOM 1861 C CA . LEU A 1 225 ? 5.079 -8.309 1.186 1.00 97.44 225 LEU A CA 1
ATOM 1862 C C . LEU A 1 225 ? 4.109 -8.030 0.043 1.00 97.44 225 LEU A C 1
ATOM 1864 O O . LEU A 1 225 ? 4.024 -8.798 -0.909 1.00 97.44 225 LEU A O 1
ATOM 1868 N N . GLU A 1 226 ? 3.379 -6.929 0.146 1.00 96.06 226 GLU A N 1
ATOM 1869 C CA . GLU A 1 226 ? 2.480 -6.434 -0.885 1.00 96.06 226 GLU A CA 1
ATOM 1870 C C . GLU A 1 226 ? 2.890 -5.011 -1.265 1.00 96.06 226 GLU A C 1
ATOM 1872 O O . GLU A 1 226 ? 2.841 -4.097 -0.441 1.00 96.06 226 GLU A O 1
ATOM 1877 N N . LEU A 1 227 ? 3.307 -4.829 -2.515 1.00 93.00 227 LEU A N 1
ATOM 1878 C CA . LEU A 1 227 ? 3.844 -3.575 -3.034 1.00 93.00 227 LEU A CA 1
ATOM 1879 C C . LEU A 1 227 ? 2.986 -3.110 -4.199 1.00 93.00 227 LEU A C 1
ATOM 1881 O O . LEU A 1 227 ? 2.686 -3.890 -5.105 1.00 93.00 227 LEU A O 1
ATOM 1885 N N . HIS A 1 228 ? 2.587 -1.840 -4.170 1.00 88.62 228 HIS A N 1
ATOM 1886 C CA . HIS A 1 228 ? 1.762 -1.271 -5.230 1.00 88.62 228 HIS A CA 1
ATOM 1887 C C . HIS A 1 228 ? 2.498 -0.173 -5.968 1.00 88.62 228 HIS A C 1
ATOM 1889 O O . HIS A 1 228 ? 3.047 0.748 -5.356 1.00 88.62 228 HIS A O 1
ATOM 1895 N N . GLY A 1 229 ? 2.371 -0.207 -7.287 1.00 83.12 229 GLY A N 1
ATOM 1896 C CA . GLY A 1 229 ? 2.686 0.918 -8.127 1.00 83.12 229 GLY A CA 1
ATOM 1897 C C . GLY A 1 229 ? 4.170 1.105 -8.323 1.00 83.12 229 GLY A C 1
ATOM 1898 O O . GLY A 1 229 ? 4.685 2.169 -8.037 1.00 83.12 229 GLY A O 1
ATOM 1899 N N . TRP A 1 230 ? 4.890 0.090 -8.775 1.00 85.94 230 TRP A N 1
ATOM 1900 C CA . TRP A 1 230 ? 6.250 0.310 -9.251 1.00 85.94 230 TRP A CA 1
ATOM 1901 C C . TRP A 1 230 ? 6.205 0.511 -10.759 1.00 85.94 230 TRP A C 1
ATOM 1903 O O . TRP A 1 230 ? 5.822 -0.382 -11.509 1.00 85.94 230 TRP A O 1
ATOM 1913 N N . ARG A 1 231 ? 6.611 1.692 -11.213 1.00 77.75 231 ARG A N 1
ATOM 1914 C CA . ARG A 1 231 ? 6.956 1.950 -12.611 1.00 77.75 231 ARG A CA 1
ATOM 1915 C C . ARG A 1 231 ? 8.327 2.590 -12.604 1.00 77.75 231 ARG A C 1
ATOM 1917 O O . ARG A 1 231 ? 8.581 3.419 -11.735 1.00 77.75 231 ARG A O 1
ATOM 1924 N N . ARG A 1 232 ? 9.182 2.238 -13.566 1.00 67.81 232 ARG A N 1
ATOM 1925 C CA . ARG A 1 232 ? 10.399 3.000 -13.864 1.00 67.81 232 ARG A CA 1
ATOM 1926 C C . ARG A 1 232 ? 10.002 4.457 -14.112 1.00 67.81 232 ARG A C 1
ATOM 1928 O O . ARG A 1 232 ? 9.552 4.804 -15.200 1.00 67.81 232 ARG A O 1
ATOM 1935 N N . LEU A 1 233 ? 10.061 5.281 -13.071 1.00 61.91 233 LEU A N 1
ATOM 1936 C CA . LEU A 1 233 ? 9.601 6.663 -13.119 1.00 61.91 233 LEU A CA 1
ATOM 1937 C C . LEU A 1 233 ? 10.294 7.399 -14.262 1.00 61.91 233 LEU A C 1
ATOM 1939 O O . LEU A 1 233 ? 11.517 7.372 -14.338 1.00 61.91 233 LEU A O 1
ATOM 1943 N N . GLY A 1 234 ? 9.520 8.049 -15.132 1.00 49.50 234 GLY A N 1
ATOM 1944 C CA . GLY A 1 234 ? 10.048 8.932 -16.175 1.00 49.50 234 GLY A CA 1
ATOM 1945 C C . GLY A 1 234 ? 10.929 8.289 -17.256 1.00 49.50 234 GLY A C 1
ATOM 1946 O O . GLY A 1 234 ? 11.404 9.025 -18.110 1.00 49.50 234 GLY A O 1
ATOM 1947 N N . ILE A 1 235 ? 11.143 6.967 -17.272 1.00 53.56 235 ILE A N 1
ATOM 1948 C CA . ILE A 1 235 ? 12.014 6.310 -18.261 1.00 53.56 235 ILE A CA 1
ATOM 1949 C C . ILE A 1 235 ? 11.134 5.637 -19.316 1.00 53.56 235 ILE A C 1
ATOM 1951 O O . ILE A 1 235 ? 10.530 4.600 -19.018 1.00 53.56 235 ILE A O 1
ATOM 1955 N N . PRO A 1 236 ? 11.033 6.173 -20.545 1.00 48.06 236 PRO A N 1
ATOM 1956 C CA . PRO A 1 236 ? 10.491 5.394 -21.644 1.00 48.06 236 PRO A CA 1
ATOM 1957 C C . PRO A 1 236 ? 11.335 4.125 -21.809 1.00 48.06 236 PRO A C 1
ATOM 1959 O O . PRO A 1 236 ? 12.560 4.153 -21.714 1.00 48.06 236 PRO A O 1
ATOM 1962 N N . SER A 1 237 ? 10.681 2.998 -22.078 1.00 50.84 237 SER A N 1
ATOM 1963 C CA . SER A 1 237 ? 11.302 1.672 -22.232 1.00 50.84 237 SER A CA 1
ATOM 1964 C C . SER A 1 237 ? 12.432 1.612 -23.278 1.00 50.84 237 SER A C 1
ATOM 1966 O O . SER A 1 237 ? 13.174 0.634 -23.321 1.00 50.84 237 SER A O 1
ATOM 1968 N N . SER A 1 238 ? 12.601 2.663 -24.086 1.00 45.91 238 SER A N 1
ATOM 1969 C CA . SER A 1 238 ? 13.632 2.833 -25.108 1.00 45.91 238 SER A CA 1
ATOM 1970 C C . SER A 1 238 ? 14.880 3.636 -24.693 1.00 45.91 238 SER A C 1
ATOM 1972 O O . SER A 1 238 ? 15.847 3.612 -25.450 1.00 45.91 238 SER A O 1
ATOM 1974 N N . SER A 1 239 ? 14.915 4.335 -23.545 1.00 51.06 239 SER A N 1
ATOM 1975 C CA . SER A 1 239 ? 16.078 5.144 -23.113 1.00 51.06 239 SER A CA 1
ATOM 1976 C C . SER A 1 239 ? 16.853 4.493 -21.958 1.00 51.06 239 SER A C 1
ATOM 1978 O O . SER A 1 239 ? 16.889 4.962 -20.823 1.00 51.06 239 SER A O 1
ATOM 1980 N N . SER A 1 240 ? 17.535 3.380 -22.242 1.00 56.59 240 SER A N 1
ATOM 1981 C CA . SER A 1 240 ? 18.478 2.766 -21.290 1.00 56.59 240 SER A CA 1
ATOM 1982 C C . SER A 1 240 ? 19.816 3.514 -21.178 1.00 56.59 240 SER A C 1
ATOM 1984 O O . SER A 1 240 ? 20.694 3.093 -20.427 1.00 56.59 240 SER A O 1
ATOM 1986 N N . THR A 1 241 ? 20.004 4.591 -21.941 1.00 61.50 241 THR A N 1
ATOM 1987 C CA . THR A 1 241 ? 21.238 5.380 -22.004 1.00 61.50 241 THR A CA 1
ATOM 1988 C C . THR A 1 241 ? 20.967 6.782 -21.469 1.00 61.50 241 THR A C 1
ATOM 1990 O O . THR A 1 241 ? 20.126 7.476 -22.027 1.00 61.50 241 THR A O 1
ATOM 1993 N N . GLY A 1 242 ? 21.649 7.174 -20.391 1.00 74.31 242 GLY A N 1
ATOM 1994 C CA . GLY A 1 242 ? 21.469 8.472 -19.728 1.00 74.31 242 GLY A CA 1
ATOM 1995 C C . GLY A 1 242 ? 21.393 8.361 -18.202 1.00 74.31 242 GLY A C 1
ATOM 1996 O O . GLY A 1 242 ? 21.333 7.263 -17.634 1.00 74.31 242 GLY A O 1
ATOM 1997 N N . LEU A 1 243 ? 21.400 9.504 -17.527 1.00 77.62 243 LEU A N 1
ATOM 1998 C CA . LEU A 1 243 ? 21.267 9.662 -16.084 1.00 77.62 243 LEU A CA 1
ATOM 1999 C C . LEU A 1 243 ? 19.939 9.092 -15.584 1.00 77.62 243 LEU A C 1
ATOM 2001 O O . LEU A 1 243 ? 19.942 8.326 -14.617 1.00 77.62 243 LEU A O 1
ATOM 2005 N N . VAL A 1 244 ? 18.824 9.400 -16.256 1.00 77.56 244 VAL A N 1
ATOM 2006 C CA . VAL A 1 244 ? 17.486 8.911 -15.875 1.00 77.56 244 VAL A CA 1
ATOM 2007 C C . VAL A 1 244 ? 17.435 7.383 -15.964 1.00 77.56 244 VAL A C 1
ATOM 2009 O O . VAL A 1 244 ? 17.023 6.717 -15.012 1.00 77.56 244 VAL A O 1
ATOM 2012 N N . GLY A 1 245 ? 17.980 6.804 -17.039 1.00 78.00 245 GLY A N 1
ATOM 2013 C CA . GLY A 1 245 ? 18.156 5.354 -17.168 1.00 78.00 245 GLY A CA 1
ATOM 2014 C C . GLY A 1 245 ? 18.994 4.758 -16.026 1.00 78.00 245 GLY A C 1
ATOM 2015 O O . GLY A 1 245 ? 18.634 3.725 -15.457 1.00 78.00 245 GLY A O 1
ATOM 2016 N N . SER A 1 246 ? 20.073 5.437 -15.616 1.00 82.62 246 SER A N 1
ATOM 2017 C CA . SER A 1 246 ? 20.906 5.013 -14.480 1.00 82.62 246 SER A CA 1
ATOM 2018 C C . SER A 1 246 ? 20.159 5.038 -13.137 1.00 82.62 246 SER A C 1
ATOM 2020 O O . SER A 1 246 ? 20.363 4.146 -12.307 1.00 82.62 246 SER A O 1
ATOM 2022 N N . ILE A 1 247 ? 19.263 6.014 -12.934 1.00 83.75 247 ILE A N 1
ATOM 2023 C CA . ILE A 1 247 ? 18.417 6.132 -11.739 1.00 83.75 247 ILE A CA 1
ATOM 2024 C C . ILE A 1 247 ? 17.463 4.937 -11.663 1.00 83.75 247 ILE A C 1
ATOM 2026 O O . ILE A 1 247 ? 17.388 4.280 -10.620 1.00 83.75 247 ILE A O 1
ATOM 2030 N N . GLY A 1 248 ? 16.786 4.615 -12.771 1.00 83.25 248 GLY A N 1
ATOM 2031 C CA . GLY A 1 248 ? 15.895 3.455 -12.858 1.00 83.25 248 GLY A CA 1
ATOM 2032 C C . GLY A 1 248 ? 16.624 2.140 -12.611 1.00 83.25 248 GLY A C 1
ATOM 2033 O O . GLY A 1 248 ? 16.208 1.362 -11.756 1.00 83.25 248 GLY A O 1
ATOM 2034 N N . ASN A 1 249 ? 17.760 1.928 -13.281 1.00 85.50 249 ASN A N 1
ATOM 2035 C CA . ASN A 1 249 ? 18.585 0.732 -13.097 1.00 85.50 249 ASN A CA 1
ATOM 2036 C C . ASN A 1 249 ? 19.079 0.590 -11.650 1.00 85.50 249 ASN A C 1
ATOM 2038 O O . ASN A 1 249 ? 19.077 -0.505 -11.092 1.00 85.50 249 ASN A O 1
ATOM 2042 N N . SER A 1 250 ? 19.469 1.696 -11.014 1.00 88.94 250 SER A N 1
ATOM 2043 C CA . SER A 1 250 ? 19.901 1.698 -9.613 1.00 88.94 250 SER A CA 1
ATOM 2044 C C . SER A 1 250 ? 18.770 1.323 -8.655 1.00 88.94 250 SER A C 1
ATOM 2046 O O . SER A 1 250 ? 18.993 0.598 -7.687 1.00 88.94 250 SER A O 1
ATOM 2048 N N . ALA A 1 251 ? 17.554 1.813 -8.904 1.00 89.00 251 ALA A N 1
ATOM 2049 C CA . ALA A 1 251 ? 16.389 1.444 -8.109 1.00 89.00 251 ALA A CA 1
ATOM 2050 C C . ALA A 1 251 ? 15.997 -0.026 -8.328 1.00 89.00 251 ALA A C 1
ATOM 2052 O O . ALA A 1 251 ? 15.741 -0.729 -7.356 1.00 89.00 251 ALA A O 1
ATOM 2053 N N . GLN A 1 252 ? 16.064 -0.514 -9.569 1.00 88.69 252 GLN A N 1
ATOM 2054 C CA . GLN A 1 252 ? 15.843 -1.921 -9.902 1.00 88.69 252 GLN A CA 1
ATOM 2055 C C . GLN A 1 252 ? 16.827 -2.844 -9.169 1.00 88.69 252 GLN A C 1
ATOM 2057 O O . GLN A 1 252 ? 16.416 -3.813 -8.537 1.00 88.69 252 GLN A O 1
ATOM 2062 N N . GLN A 1 253 ? 18.120 -2.507 -9.160 1.00 91.44 253 GLN A N 1
ATOM 2063 C CA . GLN A 1 253 ? 19.122 -3.256 -8.392 1.00 91.44 253 GLN A CA 1
ATOM 2064 C C . GLN A 1 253 ? 18.806 -3.283 -6.891 1.00 91.44 253 GLN A C 1
ATOM 2066 O O . GLN A 1 253 ? 18.985 -4.312 -6.242 1.00 91.44 253 GLN A O 1
ATOM 2071 N N . ALA A 1 254 ? 18.317 -2.174 -6.330 1.00 94.06 254 ALA A N 1
ATOM 2072 C CA . ALA A 1 254 ? 17.921 -2.122 -4.926 1.00 94.06 254 ALA A CA 1
ATOM 2073 C C . ALA A 1 254 ? 16.683 -2.985 -4.624 1.00 94.06 254 ALA A C 1
ATOM 2075 O O . ALA A 1 254 ? 16.622 -3.595 -3.556 1.00 94.06 254 ALA A O 1
ATOM 2076 N N . ILE A 1 255 ? 15.729 -3.078 -5.556 1.00 93.81 255 ILE A N 1
ATOM 2077 C CA . ILE A 1 255 ? 14.579 -3.990 -5.452 1.00 93.81 255 ILE A CA 1
ATOM 2078 C C . ILE A 1 255 ? 15.059 -5.440 -5.422 1.00 93.81 255 ILE A C 1
ATOM 2080 O O . ILE A 1 255 ? 14.675 -6.174 -4.513 1.00 93.81 255 ILE A O 1
ATOM 2084 N N . CYS A 1 256 ? 15.945 -5.833 -6.345 1.00 93.88 256 CYS A N 1
ATOM 2085 C CA . CYS A 1 256 ? 16.504 -7.186 -6.364 1.00 93.88 256 CYS A CA 1
ATOM 2086 C C . CYS A 1 256 ? 17.197 -7.519 -5.036 1.00 93.88 256 CYS A C 1
ATOM 2088 O O . CYS A 1 256 ? 16.907 -8.554 -4.447 1.00 93.88 256 CYS A O 1
ATOM 2090 N N . GLN A 1 257 ? 18.002 -6.603 -4.486 1.00 96.12 257 GLN A N 1
ATOM 2091 C CA . GLN A 1 257 ? 18.620 -6.792 -3.164 1.00 96.12 257 GLN A CA 1
ATOM 2092 C C . GLN A 1 257 ? 17.585 -6.973 -2.043 1.00 96.12 257 GLN A C 1
ATOM 2094 O O . GLN A 1 257 ? 17.781 -7.784 -1.140 1.00 96.12 257 GLN A O 1
ATOM 2099 N N . CYS A 1 258 ? 16.472 -6.234 -2.085 1.00 96.12 258 CYS A N 1
ATOM 2100 C CA . CYS A 1 258 ? 15.395 -6.391 -1.109 1.00 96.12 258 CYS A CA 1
ATOM 2101 C C . CYS A 1 258 ? 14.714 -7.760 -1.226 1.00 96.12 258 CYS A C 1
ATOM 2103 O O . CYS A 1 258 ? 14.400 -8.363 -0.200 1.00 96.12 258 CYS A O 1
ATOM 2105 N N . PHE A 1 259 ? 14.477 -8.245 -2.446 1.00 95.44 259 PHE A N 1
ATOM 2106 C CA . PHE A 1 259 ? 13.838 -9.540 -2.686 1.00 95.44 259 PHE A CA 1
ATOM 2107 C C . PHE A 1 259 ? 14.761 -10.709 -2.335 1.00 95.44 259 PHE A C 1
ATOM 2109 O O . PHE A 1 259 ? 14.316 -11.647 -1.679 1.00 95.44 259 PHE A O 1
ATOM 2116 N N . GLU A 1 260 ? 16.053 -10.611 -2.651 1.00 94.69 260 GLU A N 1
ATOM 2117 C CA . GLU A 1 260 ? 17.074 -11.581 -2.238 1.00 94.69 260 GLU A CA 1
ATOM 2118 C C . GLU A 1 260 ? 17.209 -11.664 -0.710 1.00 94.69 260 GLU A C 1
ATOM 2120 O O . GLU A 1 260 ? 17.377 -12.746 -0.150 1.00 94.69 260 GLU A O 1
ATOM 2125 N N . ALA A 1 261 ? 17.103 -10.531 -0.007 1.00 96.12 261 ALA A N 1
ATOM 2126 C CA . ALA A 1 261 ? 17.165 -10.503 1.452 1.00 96.12 261 ALA A CA 1
ATOM 2127 C C . ALA A 1 261 ? 15.920 -11.113 2.130 1.00 96.12 261 ALA A C 1
ATOM 2129 O O . ALA A 1 261 ? 16.006 -11.537 3.287 1.00 96.12 261 ALA A O 1
ATOM 2130 N N . ALA A 1 262 ? 14.774 -11.167 1.441 1.00 95.19 262 ALA A N 1
ATOM 2131 C CA . ALA A 1 262 ? 13.486 -11.625 1.967 1.00 95.19 262 ALA A CA 1
ATOM 2132 C C . ALA A 1 262 ? 13.325 -13.159 1.924 1.00 95.19 262 ALA A C 1
ATOM 2134 O O . ALA A 1 262 ? 12.384 -13.690 1.345 1.00 95.19 262 ALA A O 1
ATOM 2135 N N . HIS A 1 263 ? 14.244 -13.881 2.563 1.00 91.69 263 HIS A N 1
ATOM 2136 C CA . HIS A 1 263 ? 14.314 -15.349 2.519 1.00 91.69 263 HIS A CA 1
ATOM 2137 C C . HIS A 1 263 ? 13.163 -16.081 3.235 1.00 91.69 263 HIS A C 1
ATOM 2139 O O . HIS A 1 263 ? 12.885 -17.235 2.920 1.00 91.69 263 HIS A O 1
ATOM 2145 N N . ASP A 1 264 ? 12.474 -15.427 4.174 1.00 93.62 264 ASP A N 1
ATOM 2146 C CA . ASP A 1 264 ? 11.341 -16.001 4.921 1.00 93.62 264 ASP A CA 1
ATOM 2147 C C . ASP A 1 264 ? 9.967 -15.677 4.295 1.00 93.62 264 ASP A C 1
ATOM 2149 O O . ASP A 1 264 ? 8.907 -15.922 4.898 1.00 93.62 264 ASP A O 1
ATOM 2153 N N . LEU A 1 265 ? 9.959 -15.123 3.078 1.00 96.62 265 LEU A N 1
ATOM 2154 C CA . LEU A 1 265 ? 8.750 -14.624 2.443 1.00 96.62 265 LEU A CA 1
ATOM 2155 C C . LEU A 1 265 ? 7.813 -15.776 2.048 1.00 96.62 265 LEU A C 1
ATOM 2157 O O . LEU A 1 265 ? 8.126 -16.675 1.273 1.00 96.62 265 LEU A O 1
ATOM 2161 N N . LYS A 1 266 ? 6.591 -15.759 2.584 1.00 97.38 266 LYS A N 1
ATOM 2162 C CA . LYS A 1 266 ? 5.542 -16.736 2.248 1.00 97.38 266 LYS A CA 1
ATOM 2163 C C . LYS A 1 266 ? 4.645 -16.235 1.134 1.00 97.38 266 LYS A C 1
ATOM 2165 O O . LYS A 1 266 ? 4.068 -17.042 0.407 1.00 97.38 266 LYS A O 1
ATOM 2170 N N . THR A 1 267 ? 4.429 -14.926 1.073 1.00 98.06 267 THR A N 1
ATOM 2171 C CA . THR A 1 267 ? 3.526 -14.291 0.115 1.00 98.06 267 THR A CA 1
ATOM 2172 C C . THR A 1 267 ? 4.149 -13.018 -0.430 1.00 98.06 267 THR A C 1
ATOM 2174 O O . THR A 1 267 ? 4.451 -12.110 0.343 1.00 98.06 267 THR A O 1
ATOM 2177 N N . LEU A 1 268 ? 4.262 -12.944 -1.751 1.00 97.62 268 LEU A N 1
ATOM 2178 C CA . LEU A 1 268 ? 4.575 -11.732 -2.489 1.00 97.62 268 LEU A CA 1
ATOM 2179 C C . LEU A 1 268 ? 3.349 -11.312 -3.299 1.00 97.62 268 LEU A C 1
ATOM 2181 O O . LEU A 1 268 ? 2.799 -12.106 -4.062 1.00 97.62 268 LEU A O 1
ATOM 2185 N N . VAL A 1 269 ? 2.927 -10.063 -3.154 1.00 96.81 269 VAL A N 1
ATOM 2186 C CA . VAL A 1 269 ? 1.879 -9.463 -3.978 1.00 96.81 269 VAL A CA 1
ATOM 2187 C C . VAL A 1 269 ? 2.439 -8.221 -4.657 1.00 96.81 269 VAL A C 1
ATOM 2189 O O . VAL A 1 269 ? 2.891 -7.288 -4.000 1.00 96.81 269 VAL A O 1
ATOM 2192 N N . LEU A 1 270 ? 2.404 -8.204 -5.981 1.00 94.75 270 LEU A N 1
ATOM 2193 C CA . LEU A 1 270 ? 2.871 -7.098 -6.804 1.00 94.75 270 LEU A CA 1
ATOM 2194 C C . LEU A 1 270 ? 1.670 -6.520 -7.546 1.00 94.75 270 LEU A C 1
ATOM 2196 O O . LEU A 1 270 ? 1.081 -7.200 -8.383 1.00 94.75 270 LEU A O 1
ATOM 2200 N N . VAL A 1 271 ? 1.276 -5.290 -7.222 1.00 91.75 271 VAL A N 1
ATOM 2201 C CA . VAL A 1 271 ? 0.132 -4.612 -7.849 1.00 91.75 271 VAL A CA 1
ATOM 2202 C C . VAL A 1 271 ? 0.639 -3.471 -8.712 1.00 91.75 271 VAL A C 1
ATOM 2204 O O . VAL A 1 271 ? 1.350 -2.614 -8.202 1.00 91.75 271 VAL A O 1
ATOM 2207 N N . ASP A 1 272 ? 0.290 -3.439 -9.998 1.00 88.88 272 ASP A N 1
ATOM 2208 C CA . ASP A 1 272 ? 0.777 -2.442 -10.957 1.00 88.88 272 ASP A CA 1
ATOM 2209 C C . ASP A 1 272 ? 2.297 -2.242 -10.824 1.00 88.88 272 ASP A C 1
ATOM 2211 O O . ASP A 1 272 ? 2.798 -1.140 -10.592 1.00 88.88 272 ASP A O 1
ATOM 2215 N N . PHE A 1 273 ? 3.022 -3.357 -10.894 1.00 90.12 273 PHE A N 1
ATOM 2216 C CA . PHE A 1 273 ? 4.458 -3.428 -10.661 1.00 90.12 273 PHE A CA 1
ATOM 2217 C C . PHE A 1 273 ? 5.165 -3.812 -11.963 1.00 90.12 273 PHE A C 1
ATOM 2219 O O . PHE A 1 273 ? 4.837 -4.828 -12.582 1.00 90.12 273 PHE A O 1
ATOM 2226 N N . LEU A 1 274 ? 6.123 -2.996 -12.391 1.00 88.12 274 LEU A N 1
ATOM 2227 C CA . LEU A 1 274 ? 6.968 -3.284 -13.542 1.00 88.12 274 LEU A CA 1
ATOM 2228 C C . LEU A 1 274 ? 7.978 -4.372 -13.169 1.00 88.12 274 LEU A C 1
ATOM 2230 O O . LEU A 1 274 ? 8.762 -4.211 -12.236 1.00 88.12 274 LEU A O 1
ATOM 2234 N N . ILE A 1 275 ? 7.946 -5.482 -13.893 1.00 86.19 275 ILE A N 1
ATOM 2235 C CA . ILE A 1 275 ? 8.794 -6.642 -13.633 1.00 86.19 275 ILE A CA 1
ATOM 2236 C C . ILE A 1 275 ? 9.890 -6.676 -14.690 1.00 86.19 275 ILE A C 1
ATOM 2238 O O . ILE A 1 275 ? 9.598 -6.753 -15.879 1.00 86.19 275 ILE A O 1
ATOM 2242 N N . GLU A 1 276 ? 11.145 -6.631 -14.248 1.00 84.44 276 GLU A N 1
ATOM 2243 C CA . GLU A 1 276 ? 12.312 -6.635 -15.131 1.00 84.44 276 GLU A CA 1
ATOM 2244 C C . GLU A 1 276 ? 13.311 -7.700 -14.679 1.00 84.44 276 GLU A C 1
ATOM 2246 O O . GLU A 1 276 ? 14.036 -7.491 -13.701 1.00 84.44 276 GLU A O 1
ATOM 2251 N N . PRO A 1 277 ? 13.344 -8.849 -15.367 1.00 79.94 277 PRO A N 1
ATOM 2252 C CA . PRO A 1 277 ? 14.312 -9.899 -15.091 1.00 79.94 277 PRO A CA 1
ATOM 2253 C C . PRO A 1 277 ? 15.762 -9.440 -15.351 1.00 79.94 277 PRO A C 1
ATOM 2255 O O . PRO A 1 277 ? 15.999 -8.641 -16.264 1.00 79.94 277 PRO A O 1
ATOM 2258 N N . PRO A 1 278 ? 16.750 -9.966 -14.605 1.00 85.06 278 PRO A N 1
ATOM 2259 C CA . PRO A 1 278 ? 16.592 -10.969 -13.553 1.00 85.06 278 PRO A CA 1
ATOM 2260 C C . PRO A 1 278 ? 16.071 -10.359 -12.243 1.00 85.06 278 PRO A C 1
ATOM 2262 O O . PRO A 1 278 ? 16.543 -9.309 -11.799 1.00 85.06 278 PRO A O 1
ATOM 2265 N N . MET A 1 279 ? 15.111 -11.035 -11.611 1.00 88.00 279 MET A N 1
ATOM 2266 C CA . MET A 1 279 ? 14.537 -10.620 -10.326 1.00 88.00 279 MET A CA 1
ATOM 2267 C C . MET A 1 279 ? 14.204 -11.856 -9.487 1.00 88.00 279 MET A C 1
ATOM 2269 O O . MET A 1 279 ? 13.055 -12.282 -9.390 1.00 88.00 279 MET A O 1
ATOM 2273 N N . SER A 1 280 ? 15.236 -12.428 -8.874 1.00 89.25 280 SER A N 1
ATOM 2274 C CA . SER A 1 280 ? 15.118 -13.612 -8.025 1.00 89.25 280 SER A CA 1
ATOM 2275 C C . SER A 1 280 ? 14.371 -13.301 -6.731 1.00 89.25 280 SER A C 1
ATOM 2277 O O . SER A 1 280 ? 14.714 -12.364 -6.008 1.00 89.25 280 SER A O 1
ATOM 2279 N N . VAL A 1 281 ? 13.378 -14.124 -6.400 1.00 91.81 281 VAL A N 1
ATOM 2280 C CA . VAL A 1 281 ? 12.658 -14.046 -5.125 1.00 91.81 281 VAL A CA 1
ATOM 2281 C C . VAL A 1 281 ? 12.284 -15.444 -4.643 1.00 91.81 281 VAL A C 1
ATOM 2283 O O . VAL A 1 281 ? 11.822 -16.266 -5.430 1.00 91.81 281 VAL A O 1
ATOM 2286 N N . SER A 1 282 ? 12.470 -15.728 -3.351 1.00 93.44 282 SER A N 1
ATOM 2287 C CA . SER A 1 282 ? 11.923 -16.939 -2.726 1.00 93.44 282 SER A CA 1
ATOM 2288 C C . SER A 1 282 ? 10.568 -16.596 -2.117 1.00 93.44 282 SER A C 1
ATOM 2290 O O . SER A 1 282 ? 10.479 -15.764 -1.217 1.00 93.44 282 SER A O 1
ATOM 2292 N N . ALA A 1 283 ? 9.494 -17.172 -2.657 1.00 95.44 283 ALA A N 1
ATOM 2293 C CA . ALA A 1 283 ? 8.145 -16.963 -2.147 1.00 95.44 283 ALA A CA 1
ATOM 2294 C C . ALA A 1 283 ? 7.229 -18.132 -2.505 1.00 95.44 283 ALA A C 1
ATOM 2296 O O . ALA A 1 283 ? 7.094 -18.508 -3.665 1.00 95.44 283 ALA A O 1
ATOM 2297 N N . ARG A 1 284 ? 6.499 -18.651 -1.511 1.00 95.69 284 ARG A N 1
ATOM 2298 C CA . ARG A 1 284 ? 5.554 -19.762 -1.736 1.00 95.69 284 ARG A CA 1
ATOM 2299 C C . ARG A 1 284 ? 4.348 -19.357 -2.574 1.00 95.69 284 ARG A C 1
ATOM 2301 O O . ARG A 1 284 ? 3.867 -20.144 -3.380 1.00 95.69 284 ARG A O 1
ATOM 2308 N N . ASN A 1 285 ? 3.838 -18.150 -2.351 1.00 97.50 285 ASN A N 1
ATOM 2309 C CA . ASN A 1 285 ? 2.663 -17.629 -3.037 1.00 97.50 285 ASN A CA 1
ATOM 2310 C C . ASN A 1 285 ? 3.030 -16.309 -3.696 1.00 97.50 285 ASN A C 1
ATOM 2312 O O . ASN A 1 285 ? 3.410 -15.365 -3.001 1.00 97.50 285 ASN A O 1
ATOM 2316 N N . VAL A 1 286 ? 2.871 -16.227 -5.011 1.00 96.81 286 VAL A N 1
ATOM 2317 C CA . VAL A 1 286 ? 3.121 -15.000 -5.766 1.00 96.81 286 VAL A CA 1
ATOM 2318 C C . VAL A 1 286 ? 1.835 -14.563 -6.447 1.00 96.81 286 VAL A C 1
ATOM 2320 O O . VAL A 1 286 ? 1.173 -15.341 -7.128 1.00 96.81 286 VAL A O 1
ATOM 2323 N N . CYS A 1 287 ? 1.444 -13.311 -6.241 1.00 96.69 287 CYS A N 1
ATOM 2324 C CA . CYS A 1 287 ? 0.247 -12.725 -6.826 1.00 96.69 287 CYS A CA 1
ATOM 2325 C C . CYS A 1 287 ? 0.620 -11.447 -7.574 1.00 96.69 287 CYS A C 1
ATOM 2327 O O . CYS A 1 287 ? 1.024 -10.465 -6.963 1.00 96.69 287 CYS A O 1
ATOM 2329 N N . ILE A 1 288 ? 0.462 -11.446 -8.891 1.00 94.69 288 ILE A N 1
ATOM 2330 C CA . ILE A 1 288 ? 0.779 -10.311 -9.755 1.00 94.69 288 ILE A CA 1
ATOM 2331 C C . ILE A 1 288 ? -0.543 -9.751 -10.255 1.00 94.69 288 ILE A C 1
ATOM 2333 O O . ILE A 1 288 ? -1.309 -10.452 -10.913 1.00 94.69 288 ILE A O 1
ATOM 2337 N N . CYS A 1 289 ? -0.849 -8.511 -9.902 1.00 93.38 289 CYS A N 1
ATOM 2338 C CA . CYS A 1 289 ? -2.116 -7.870 -10.210 1.00 93.38 289 CYS A CA 1
ATOM 2339 C C . CYS A 1 289 ? -1.876 -6.628 -11.058 1.00 93.38 289 CYS A C 1
ATOM 2341 O O . CYS A 1 289 ? -1.190 -5.716 -10.619 1.00 93.38 289 CYS A O 1
ATOM 2343 N N . TYR A 1 290 ? -2.504 -6.551 -12.222 1.00 90.38 290 TYR A N 1
ATOM 2344 C CA . TYR A 1 290 ? -2.544 -5.335 -13.026 1.00 90.38 290 TYR A CA 1
ATOM 2345 C C . TYR A 1 290 ? -3.968 -4.810 -13.069 1.00 90.38 290 TYR A C 1
ATOM 2347 O O . TYR A 1 290 ? -4.912 -5.584 -13.241 1.00 90.38 290 TYR A O 1
ATOM 2355 N N . THR A 1 291 ? -4.122 -3.504 -12.891 1.00 87.88 291 THR A N 1
ATOM 2356 C CA . THR A 1 291 ? -5.421 -2.833 -12.913 1.00 87.88 291 THR A CA 1
ATOM 2357 C C . THR A 1 291 ? -5.778 -2.362 -14.325 1.00 87.88 291 THR A C 1
ATOM 2359 O O . THR A 1 291 ? -4.957 -2.342 -15.245 1.00 87.88 291 THR A O 1
ATOM 2362 N N . GLU A 1 292 ? -7.032 -1.947 -14.516 1.00 84.19 292 GLU A N 1
ATOM 2363 C CA . GLU A 1 292 ? -7.496 -1.327 -15.767 1.00 84.19 292 GLU A CA 1
ATOM 2364 C C . GLU A 1 292 ? -6.796 0.006 -16.087 1.00 84.19 292 GLU A C 1
ATOM 2366 O O . GLU A 1 292 ? -6.909 0.496 -17.209 1.00 84.19 292 GLU A O 1
ATOM 2371 N N . ASP A 1 293 ? -6.055 0.598 -15.152 1.00 81.31 293 ASP A N 1
ATOM 2372 C CA . ASP A 1 293 ? -5.337 1.859 -15.366 1.00 81.31 293 ASP A CA 1
ATOM 2373 C C . ASP A 1 293 ? -3.862 1.631 -15.767 1.00 81.31 293 ASP A C 1
ATOM 2375 O O . ASP A 1 293 ? -3.089 2.581 -15.920 1.00 81.31 293 ASP A O 1
ATOM 2379 N N . TRP A 1 294 ? -3.451 0.373 -15.980 1.00 83.44 294 TRP A N 1
ATOM 2380 C CA . TRP A 1 294 ? -2.116 0.030 -16.472 1.00 83.44 294 TRP A CA 1
ATOM 2381 C C . TRP A 1 294 ? -1.938 0.394 -17.966 1.00 83.44 294 TRP A C 1
ATOM 2383 O O . TRP A 1 294 ? -2.628 -0.191 -18.806 1.00 83.44 294 TRP A O 1
ATOM 2393 N N . PRO A 1 295 ? -1.062 1.352 -18.333 1.00 79.69 295 PRO A N 1
ATOM 2394 C CA . PRO A 1 295 ? -1.033 1.967 -19.657 1.00 79.69 295 PRO A CA 1
ATOM 2395 C C . PRO A 1 295 ? -0.376 1.075 -20.710 1.00 79.69 295 PRO A C 1
ATOM 2397 O O . PRO A 1 295 ? -0.782 1.121 -21.868 1.00 79.69 295 PRO A O 1
ATOM 2400 N N . ASP A 1 296 ? 0.596 0.255 -20.311 1.00 82.38 296 ASP A N 1
ATOM 2401 C CA . ASP A 1 296 ? 1.441 -0.481 -21.244 1.00 82.38 296 ASP A CA 1
ATOM 2402 C C . ASP A 1 296 ? 0.923 -1.909 -21.466 1.00 82.38 296 ASP A C 1
ATOM 2404 O O . ASP A 1 296 ? 0.417 -2.549 -20.539 1.00 82.38 296 ASP A O 1
ATOM 2408 N N . PRO A 1 297 ? 1.026 -2.465 -22.680 1.00 84.19 297 PRO A N 1
ATOM 2409 C CA . PRO A 1 297 ? 0.895 -3.902 -22.868 1.00 84.19 297 PRO A CA 1
ATOM 2410 C C . PRO A 1 297 ? 1.907 -4.639 -21.989 1.00 84.19 297 PRO A C 1
ATOM 2412 O O . PRO A 1 297 ? 3.076 -4.260 -21.935 1.00 84.19 297 PRO A O 1
ATOM 2415 N N . LEU A 1 298 ? 1.464 -5.681 -21.292 1.00 86.44 298 LEU A N 1
ATOM 2416 C CA . LEU A 1 298 ? 2.369 -6.495 -20.486 1.00 86.44 298 LEU A CA 1
ATOM 2417 C C . LEU A 1 298 ? 3.320 -7.272 -21.394 1.00 86.44 298 LEU A C 1
ATOM 2419 O O . LEU A 1 298 ? 2.896 -7.861 -22.384 1.00 86.44 298 LEU A O 1
ATOM 2423 N N . ASP A 1 299 ? 4.602 -7.301 -21.051 1.00 89.06 299 ASP A N 1
ATOM 2424 C CA . ASP A 1 299 ? 5.558 -8.151 -21.747 1.00 89.06 299 ASP A CA 1
ATOM 2425 C C . ASP A 1 299 ? 5.483 -9.568 -21.163 1.00 89.06 299 ASP A C 1
ATOM 2427 O O . ASP A 1 299 ? 6.031 -9.868 -20.099 1.00 89.06 299 ASP A O 1
ATOM 2431 N N . GLY A 1 300 ? 4.763 -10.451 -21.858 1.00 88.12 300 GLY A N 1
ATOM 2432 C CA . GLY A 1 300 ? 4.623 -11.843 -21.448 1.00 88.12 300 GLY A CA 1
ATOM 2433 C C . GLY A 1 300 ? 5.951 -12.601 -21.372 1.00 88.12 300 GLY A C 1
ATOM 2434 O O . GLY A 1 300 ? 6.049 -13.534 -20.578 1.00 88.12 300 GLY A O 1
ATOM 2435 N N . GLN A 1 301 ? 6.980 -12.210 -22.138 1.00 89.62 301 GLN A N 1
ATOM 2436 C CA . GLN A 1 301 ? 8.301 -12.843 -22.059 1.00 89.62 301 GLN A CA 1
ATOM 2437 C C . GLN A 1 301 ? 9.014 -12.447 -20.770 1.00 89.62 301 GLN A C 1
ATOM 2439 O O . GLN A 1 301 ? 9.511 -13.322 -20.065 1.00 89.62 301 GLN A O 1
ATOM 2444 N N . GLN A 1 302 ? 9.009 -11.155 -20.425 1.00 90.19 302 GLN A N 1
ATOM 2445 C CA . GLN A 1 302 ? 9.561 -10.680 -19.151 1.00 90.19 302 GLN A CA 1
ATOM 2446 C C . GLN A 1 302 ? 8.840 -11.315 -17.964 1.00 90.19 302 GLN A C 1
ATOM 2448 O O . GLN A 1 302 ? 9.475 -11.771 -17.016 1.00 90.19 302 GLN A O 1
ATOM 2453 N N . LEU A 1 303 ? 7.511 -11.394 -18.036 1.00 90.38 303 LEU A N 1
ATOM 2454 C CA . LEU A 1 303 ? 6.705 -11.997 -16.987 1.00 90.38 303 LEU A CA 1
ATOM 2455 C C . LEU A 1 303 ? 6.978 -13.502 -16.846 1.00 90.38 303 LEU A C 1
ATOM 2457 O O . LEU A 1 303 ? 7.061 -13.997 -15.726 1.00 90.38 303 LEU A O 1
ATOM 2461 N N . SER A 1 304 ? 7.149 -14.221 -17.960 1.00 91.62 304 SER A N 1
ATOM 2462 C CA . SER A 1 304 ? 7.547 -15.634 -17.942 1.00 91.62 304 SER A CA 1
ATOM 2463 C C . SER A 1 304 ? 8.938 -15.821 -17.340 1.00 91.62 304 SER A C 1
ATOM 2465 O O . SER A 1 304 ? 9.097 -16.652 -16.456 1.00 91.62 304 SER A O 1
ATOM 2467 N N . ALA A 1 305 ? 9.922 -15.024 -17.764 1.00 91.69 305 ALA A N 1
ATOM 2468 C CA . ALA A 1 305 ? 11.281 -15.105 -17.238 1.00 91.69 305 ALA A CA 1
ATOM 2469 C C . ALA A 1 305 ? 11.332 -14.799 -15.732 1.00 91.69 305 ALA A C 1
ATOM 2471 O O . ALA A 1 305 ? 12.021 -15.487 -14.991 1.00 91.69 305 ALA A O 1
ATOM 2472 N N . PHE A 1 306 ? 10.536 -13.839 -15.253 1.00 92.25 306 PHE A N 1
ATOM 2473 C CA . PHE A 1 306 ? 10.390 -13.613 -13.816 1.00 92.25 306 PHE A CA 1
ATOM 2474 C C . PHE A 1 306 ? 9.832 -14.834 -13.087 1.00 92.25 306 PHE A C 1
ATOM 2476 O O . PHE A 1 306 ? 10.315 -15.144 -12.009 1.00 92.25 306 PHE A O 1
ATOM 2483 N N . MET A 1 307 ? 8.842 -15.535 -13.650 1.00 91.44 307 MET A N 1
ATOM 2484 C CA . MET A 1 307 ? 8.299 -16.750 -13.026 1.00 91.44 307 MET A CA 1
ATOM 2485 C C . MET A 1 307 ? 9.334 -17.861 -12.916 1.00 91.44 307 MET A C 1
ATOM 2487 O O . MET A 1 307 ? 9.335 -18.572 -11.914 1.00 91.44 307 MET A O 1
ATOM 2491 N N . ASP A 1 308 ? 10.207 -17.980 -13.915 1.00 90.56 308 ASP A N 1
ATOM 2492 C CA . ASP A 1 308 ? 11.307 -18.943 -13.910 1.00 90.56 308 ASP A CA 1
ATOM 2493 C C . ASP A 1 308 ? 12.370 -18.602 -12.841 1.00 90.56 308 ASP A C 1
ATOM 2495 O O . ASP A 1 308 ? 13.035 -19.504 -12.329 1.00 90.56 308 ASP A O 1
ATOM 2499 N N . ASP A 1 309 ? 12.482 -17.327 -12.450 1.00 90.69 309 ASP A N 1
ATOM 2500 C CA . ASP A 1 309 ? 13.376 -16.843 -11.386 1.00 90.69 309 ASP A CA 1
ATOM 2501 C C . ASP A 1 309 ? 12.795 -17.018 -9.958 1.00 90.69 309 ASP A C 1
ATOM 2503 O O . ASP A 1 309 ? 13.510 -16.803 -8.969 1.00 90.69 309 ASP A O 1
ATOM 2507 N N . ILE A 1 310 ? 11.517 -17.406 -9.802 1.00 91.25 310 ILE A N 1
ATOM 2508 C CA . ILE A 1 310 ? 10.888 -17.575 -8.477 1.00 91.25 310 ILE A CA 1
ATOM 2509 C C . ILE A 1 310 ? 11.295 -18.917 -7.859 1.00 91.25 310 ILE A C 1
ATOM 2511 O O . ILE A 1 310 ? 11.061 -19.991 -8.411 1.00 91.25 310 ILE A O 1
ATOM 2515 N N . GLN A 1 311 ? 11.825 -18.863 -6.641 1.00 89.62 311 GLN A N 1
ATOM 2516 C CA . GLN A 1 311 ? 12.202 -20.035 -5.855 1.00 89.62 311 GLN A CA 1
ATOM 2517 C C . GLN A 1 311 ? 11.092 -20.422 -4.866 1.00 89.62 311 GLN A C 1
ATOM 2519 O O . GLN A 1 311 ? 10.362 -19.570 -4.356 1.00 89.62 311 GLN A O 1
ATOM 2524 N N . ASP A 1 312 ? 10.971 -21.723 -4.580 1.00 90.31 312 ASP A N 1
ATOM 2525 C CA . ASP A 1 312 ? 10.034 -22.300 -3.597 1.00 90.31 312 ASP A CA 1
ATOM 2526 C C . ASP A 1 312 ? 8.536 -22.048 -3.865 1.00 90.31 312 ASP A C 1
ATOM 2528 O O . ASP A 1 312 ? 7.695 -22.214 -2.970 1.00 90.31 312 ASP A O 1
ATOM 2532 N N . VAL A 1 313 ? 8.187 -21.676 -5.099 1.00 93.19 313 VAL A N 1
ATOM 2533 C CA . VAL A 1 313 ? 6.821 -21.307 -5.469 1.00 93.19 313 VAL A CA 1
ATOM 2534 C C . VAL A 1 313 ? 5.881 -22.509 -5.506 1.00 93.19 313 VAL A C 1
ATOM 2536 O O . VAL A 1 313 ? 6.169 -23.552 -6.090 1.00 93.19 313 VAL A O 1
ATOM 2539 N N . GLN A 1 314 ? 4.728 -22.347 -4.868 1.00 94.44 314 GLN A N 1
ATOM 2540 C CA . GLN A 1 314 ? 3.637 -23.321 -4.839 1.00 94.44 314 GLN A CA 1
ATOM 2541 C C . GLN A 1 314 ? 2.456 -22.839 -5.673 1.00 94.44 314 GLN A C 1
ATOM 2543 O O . GLN A 1 314 ? 1.848 -23.641 -6.373 1.00 94.44 314 GLN A O 1
ATOM 2548 N N . ASP A 1 315 ? 2.176 -21.534 -5.629 1.00 96.00 315 ASP A N 1
ATOM 2549 C CA . ASP A 1 315 ? 1.059 -20.914 -6.332 1.00 96.00 315 ASP A CA 1
ATOM 2550 C C . ASP A 1 315 ? 1.476 -19.572 -6.950 1.00 96.00 315 ASP A C 1
ATOM 2552 O O . ASP A 1 315 ? 1.983 -18.681 -6.261 1.00 96.00 315 ASP A O 1
ATOM 2556 N N . ILE A 1 316 ? 1.192 -19.401 -8.245 1.00 95.94 316 ILE A N 1
ATOM 2557 C CA . ILE A 1 316 ? 1.326 -18.129 -8.965 1.00 95.94 316 ILE A CA 1
ATOM 2558 C C . ILE A 1 316 ? -0.057 -17.695 -9.437 1.00 95.94 316 ILE A C 1
ATOM 2560 O O . ILE A 1 316 ? -0.727 -18.392 -10.194 1.00 95.94 316 ILE A O 1
ATOM 2564 N N . THR A 1 317 ? -0.498 -16.517 -9.016 1.00 96.19 317 THR A N 1
ATOM 2565 C CA . THR A 1 317 ? -1.762 -15.918 -9.452 1.00 96.19 317 THR A CA 1
ATOM 2566 C C . THR A 1 317 ? -1.481 -14.680 -10.279 1.00 96.19 317 THR A C 1
ATOM 2568 O O . THR A 1 317 ? -0.904 -13.728 -9.768 1.00 96.19 317 THR A O 1
ATOM 2571 N N . ILE A 1 318 ? -1.946 -14.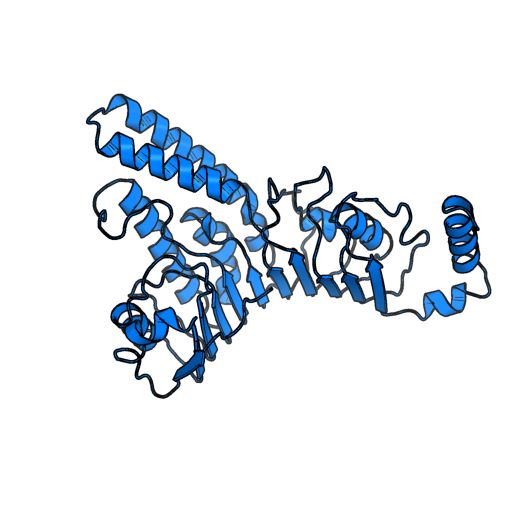648 -11.523 1.00 94.56 318 ILE A N 1
ATOM 2572 C CA . ILE A 1 318 ? -1.912 -13.440 -12.350 1.00 94.56 318 ILE A CA 1
ATOM 2573 C C . ILE A 1 318 ? -3.327 -12.896 -12.458 1.00 94.56 318 ILE A C 1
ATOM 2575 O O . ILE A 1 318 ? -4.199 -13.544 -13.034 1.00 94.56 318 ILE A O 1
ATOM 2579 N N . LYS A 1 319 ? -3.562 -11.701 -11.922 1.00 94.88 319 LYS A N 1
ATOM 2580 C CA . LYS A 1 319 ? -4.836 -10.994 -12.039 1.00 94.88 319 LYS A CA 1
ATOM 2581 C C . LYS A 1 319 ? -4.695 -9.869 -13.047 1.00 94.88 319 LYS A C 1
ATOM 2583 O O . LYS A 1 319 ? -3.975 -8.913 -12.788 1.00 94.88 319 LYS A O 1
ATOM 2588 N N . ILE A 1 320 ? -5.376 -9.974 -14.181 1.00 93.12 320 ILE A N 1
ATOM 2589 C CA . ILE A 1 320 ? -5.220 -9.022 -15.289 1.00 93.12 320 ILE A CA 1
ATOM 2590 C C . ILE A 1 320 ? -6.565 -8.584 -15.862 1.00 93.12 320 ILE A C 1
ATOM 2592 O O . ILE A 1 320 ? -7.524 -9.367 -15.846 1.00 93.12 320 ILE A O 1
ATOM 2596 N N . PRO A 1 321 ? -6.652 -7.359 -16.408 1.00 91.62 321 PRO A N 1
ATOM 2597 C CA . PRO A 1 321 ? -7.829 -6.931 -17.140 1.00 91.62 321 PRO A CA 1
ATOM 2598 C C . PRO A 1 321 ? -7.927 -7.687 -18.478 1.00 91.62 321 PRO A C 1
ATOM 2600 O O . PRO A 1 321 ? -6.902 -8.106 -19.032 1.00 91.62 321 PRO A O 1
ATOM 2603 N N . PRO A 1 322 ? -9.133 -7.837 -19.059 1.00 91.00 322 PRO A N 1
ATOM 2604 C CA . PRO A 1 322 ? -9.341 -8.610 -20.284 1.00 91.00 322 PRO A CA 1
ATOM 2605 C C . PRO A 1 322 ? -8.436 -8.203 -21.454 1.00 91.00 322 PRO A C 1
ATOM 2607 O O . PRO A 1 322 ? -8.013 -9.056 -22.231 1.00 91.00 322 PRO A O 1
ATOM 2610 N N . ARG A 1 323 ? -8.097 -6.912 -21.562 1.00 90.12 323 ARG A N 1
ATOM 2611 C CA . ARG A 1 323 ? -7.251 -6.387 -22.644 1.00 90.12 323 ARG A CA 1
ATOM 2612 C C . ARG A 1 323 ? -5.809 -6.899 -22.618 1.00 90.12 323 ARG A C 1
ATOM 2614 O O . ARG A 1 323 ? -5.158 -6.882 -23.651 1.00 90.12 323 ARG A O 1
ATOM 2621 N N . GLN A 1 324 ? -5.321 -7.355 -21.462 1.00 90.88 324 GLN A N 1
ATOM 2622 C CA . GLN A 1 324 ? -3.944 -7.831 -21.298 1.00 90.88 324 GLN A CA 1
ATOM 2623 C C . GLN A 1 324 ? -3.791 -9.333 -21.591 1.00 90.88 324 GLN A C 1
ATOM 2625 O O . GLN A 1 324 ? -2.678 -9.826 -21.745 1.00 90.88 324 GLN A O 1
ATOM 2630 N N . ILE A 1 325 ? -4.903 -10.071 -21.719 1.00 90.56 325 ILE A N 1
ATOM 2631 C CA . ILE A 1 325 ? -4.908 -11.521 -21.974 1.00 90.56 325 ILE A CA 1
ATOM 2632 C C . ILE A 1 325 ? -4.061 -11.910 -23.202 1.00 90.56 325 ILE A C 1
ATOM 2634 O O . ILE A 1 325 ? -3.239 -12.822 -23.063 1.00 90.56 325 ILE A O 1
ATOM 2638 N N . PRO A 1 326 ? -4.185 -11.249 -24.377 1.00 90.94 326 PRO A N 1
ATOM 2639 C CA . PRO A 1 326 ? -3.425 -11.640 -25.567 1.00 90.94 326 PRO A CA 1
ATOM 2640 C C . PRO A 1 326 ? -1.908 -11.528 -25.393 1.00 90.94 326 PRO A C 1
ATOM 2642 O O . PRO A 1 326 ? -1.166 -12.192 -26.109 1.00 90.94 326 PRO A O 1
ATOM 2645 N N . HIS A 1 327 ? -1.453 -10.705 -24.448 1.00 88.00 327 HIS A N 1
ATOM 2646 C CA . HIS A 1 327 ? -0.039 -10.442 -24.214 1.00 88.00 327 HIS A CA 1
ATOM 2647 C C . HIS A 1 327 ? 0.616 -11.437 -23.248 1.00 88.00 327 HIS A C 1
ATOM 2649 O O . HIS A 1 327 ? 1.838 -11.510 -23.193 1.00 88.00 327 HIS A O 1
ATOM 2655 N N . ILE A 1 328 ? -0.178 -12.216 -22.505 1.00 89.88 328 ILE A N 1
ATOM 2656 C CA . ILE A 1 328 ? 0.315 -13.116 -21.450 1.00 89.88 328 ILE A CA 1
ATOM 2657 C C . ILE A 1 328 ? 0.128 -14.583 -21.815 1.00 89.88 328 ILE A C 1
ATOM 2659 O O . ILE A 1 328 ? 1.043 -15.382 -21.630 1.00 89.88 328 ILE A O 1
ATOM 2663 N N . VAL A 1 329 ? -1.048 -14.952 -22.333 1.00 86.19 329 VAL A N 1
ATOM 2664 C CA . VAL A 1 329 ? -1.456 -16.364 -22.458 1.00 86.19 329 VAL A CA 1
ATOM 2665 C C . VAL A 1 329 ? -0.521 -17.180 -23.357 1.00 86.19 329 VAL A C 1
ATOM 2667 O O . VAL A 1 329 ? -0.374 -18.379 -23.146 1.00 86.19 329 VAL A O 1
ATOM 2670 N N . SER A 1 330 ? 0.130 -16.554 -24.340 1.00 85.00 330 SER A N 1
ATOM 2671 C CA . SER A 1 330 ? 1.078 -17.237 -25.229 1.00 85.00 330 SER A CA 1
ATOM 2672 C C . SER A 1 330 ? 2.462 -17.475 -24.621 1.00 85.00 330 SER A C 1
ATOM 2674 O O . SER A 1 330 ? 3.226 -18.245 -25.194 1.00 85.00 330 SER A O 1
ATOM 2676 N N . TYR A 1 331 ? 2.800 -16.812 -23.512 1.00 89.50 331 TYR A N 1
ATOM 2677 C CA . TYR A 1 331 ? 4.150 -16.828 -22.941 1.00 89.50 331 TYR A CA 1
ATOM 2678 C C . TYR A 1 331 ? 4.188 -17.499 -21.570 1.00 89.50 331 TYR A C 1
ATOM 2680 O O . TYR A 1 331 ? 5.009 -18.381 -21.336 1.00 89.50 331 TYR A O 1
ATOM 2688 N N . CYS A 1 332 ? 3.272 -17.137 -20.673 1.00 87.88 332 CYS A N 1
ATOM 2689 C CA . CYS A 1 332 ? 3.283 -17.653 -19.311 1.00 87.88 332 CYS A CA 1
ATOM 2690 C C . CYS A 1 332 ? 2.622 -19.038 -19.268 1.00 87.88 332 CYS A C 1
ATOM 2692 O O . CYS A 1 332 ? 1.407 -19.163 -19.412 1.00 87.88 332 CYS A O 1
ATOM 2694 N N . THR A 1 333 ? 3.426 -20.087 -19.078 1.00 87.81 333 THR A N 1
ATOM 2695 C CA . THR A 1 333 ? 2.969 -21.495 -19.079 1.00 87.81 333 THR A CA 1
ATOM 2696 C C . THR A 1 333 ? 3.366 -22.266 -17.816 1.00 87.81 333 THR A C 1
ATOM 2698 O O . THR A 1 333 ? 3.252 -23.490 -17.768 1.00 87.81 333 THR A O 1
ATOM 2701 N N . HIS A 1 334 ? 3.804 -21.555 -16.774 1.00 90.25 334 HIS A N 1
ATOM 2702 C CA . HIS A 1 334 ? 4.291 -22.158 -15.537 1.00 90.25 334 HIS A CA 1
ATOM 2703 C C . HIS A 1 334 ? 3.217 -23.060 -14.881 1.00 90.25 334 HIS A C 1
ATOM 2705 O O . HIS A 1 334 ? 2.065 -22.644 -14.747 1.00 90.25 334 HIS A O 1
ATOM 2711 N N . PRO A 1 335 ? 3.548 -24.286 -14.428 1.00 89.00 335 PRO A N 1
ATOM 2712 C CA . PRO A 1 335 ? 2.553 -25.264 -13.967 1.00 89.00 335 PRO A CA 1
ATOM 2713 C C . PRO A 1 335 ? 1.800 -24.847 -12.695 1.00 89.00 335 PRO A C 1
ATOM 2715 O O . PRO A 1 335 ? 0.648 -25.229 -12.513 1.00 89.00 335 PRO A O 1
ATOM 2718 N N . ALA A 1 336 ? 2.428 -24.046 -11.830 1.00 90.12 336 ALA A N 1
ATOM 2719 C CA . ALA A 1 336 ? 1.802 -23.485 -10.626 1.00 90.12 336 ALA A CA 1
ATOM 2720 C C . ALA A 1 336 ? 0.928 -22.244 -10.905 1.00 90.12 336 ALA A C 1
ATOM 2722 O O . ALA A 1 336 ? 0.452 -21.593 -9.975 1.00 90.12 336 ALA A O 1
ATOM 2723 N N . MET A 1 337 ? 0.772 -21.851 -12.172 1.00 93.44 337 MET A N 1
ATOM 2724 C CA . MET A 1 337 ? 0.131 -20.597 -12.542 1.00 93.44 337 MET A CA 1
ATOM 2725 C C . MET A 1 337 ? -1.374 -20.745 -12.750 1.00 93.44 337 MET A C 1
ATOM 2727 O O . MET A 1 337 ? -1.851 -21.612 -13.483 1.00 93.44 337 MET A O 1
ATOM 2731 N N . LYS A 1 338 ? -2.121 -19.790 -12.200 1.00 93.88 338 LYS A N 1
ATOM 2732 C CA . LYS A 1 338 ? -3.510 -19.508 -12.555 1.00 93.88 338 LYS A CA 1
ATOM 2733 C C . LYS A 1 338 ? -3.666 -18.062 -13.017 1.00 93.88 338 LYS A C 1
ATOM 2735 O O . LYS A 1 338 ? -3.077 -17.141 -12.449 1.00 93.88 338 LYS A O 1
ATOM 2740 N N . ILE A 1 339 ? -4.504 -17.866 -14.030 1.00 90.94 339 ILE A N 1
ATOM 2741 C CA . ILE A 1 339 ? -4.877 -16.541 -14.530 1.00 90.94 339 ILE A CA 1
ATOM 2742 C C . ILE A 1 339 ? -6.306 -16.240 -14.079 1.00 90.94 339 ILE A C 1
ATOM 2744 O O . ILE A 1 339 ? -7.239 -16.984 -14.380 1.00 90.94 339 ILE A O 1
ATOM 2748 N N . GLU A 1 340 ? -6.480 -15.129 -13.373 1.00 93.31 340 GLU A N 1
ATOM 2749 C CA . GLU A 1 340 ? -7.770 -14.601 -12.944 1.00 93.31 340 GLU A CA 1
ATOM 2750 C C . GLU A 1 340 ? -8.085 -13.329 -13.741 1.00 93.31 340 GLU A C 1
ATOM 2752 O O . GLU A 1 340 ? -7.363 -12.333 -13.693 1.00 93.31 340 GLU A O 1
ATOM 2757 N N . ILE A 1 341 ? -9.187 -13.344 -14.490 1.00 88.94 341 ILE A N 1
ATOM 2758 C CA . ILE A 1 341 ? -9.596 -12.186 -15.291 1.00 88.94 341 ILE A CA 1
ATOM 2759 C C . ILE A 1 341 ? -10.354 -11.204 -14.393 1.00 88.94 341 ILE A C 1
ATOM 2761 O O . ILE A 1 341 ? -11.447 -11.515 -13.908 1.00 88.94 341 ILE A O 1
ATOM 2765 N N . GLN A 1 342 ? -9.811 -10.000 -14.213 1.00 84.12 342 GLN A N 1
ATOM 2766 C CA . GLN A 1 342 ? -10.461 -8.923 -13.470 1.00 84.12 342 GLN A CA 1
ATOM 2767 C C . GLN A 1 342 ? -11.594 -8.325 -14.314 1.00 84.12 342 GLN A C 1
ATOM 2769 O O . GLN A 1 342 ? -11.377 -7.478 -15.170 1.00 84.12 342 GLN A O 1
ATOM 2774 N N . ARG A 1 343 ? -12.829 -8.801 -14.114 1.00 67.25 343 ARG A N 1
ATOM 2775 C CA . ARG A 1 343 ? -14.012 -8.316 -14.860 1.00 67.25 343 ARG A CA 1
ATOM 2776 C C . ARG A 1 343 ? -14.648 -7.049 -14.276 1.00 67.25 343 ARG A C 1
ATOM 2778 O O . ARG A 1 343 ? -15.597 -6.531 -14.856 1.00 67.25 343 ARG A O 1
ATOM 2785 N N . PHE A 1 344 ? -14.150 -6.562 -13.142 1.00 54.94 344 PHE A N 1
ATOM 2786 C CA . PHE A 1 344 ? -14.689 -5.405 -12.431 1.00 54.94 344 PHE A CA 1
ATOM 2787 C C . PHE A 1 344 ? -13.546 -4.505 -11.966 1.00 54.94 344 PHE A C 1
ATOM 2789 O O . PHE A 1 344 ? -12.500 -5.012 -11.561 1.00 54.94 344 PHE A O 1
ATOM 2796 N N . LYS A 1 345 ? -13.760 -3.183 -11.991 1.00 53.94 345 LYS A N 1
ATOM 2797 C CA . LYS A 1 345 ? -12.849 -2.231 -11.346 1.00 53.94 345 LYS A CA 1
ATOM 2798 C C . LYS A 1 345 ? -12.728 -2.595 -9.864 1.00 53.94 345 LYS A C 1
ATOM 2800 O O . LYS A 1 345 ? -13.750 -2.713 -9.187 1.00 53.94 345 LYS A O 1
ATOM 2805 N N . LEU A 1 346 ? -11.500 -2.774 -9.380 1.00 48.31 346 LEU A N 1
ATOM 2806 C CA . LEU A 1 346 ? -11.217 -2.711 -7.948 1.00 48.31 346 LEU A CA 1
ATOM 2807 C C . LEU A 1 346 ? -11.603 -1.294 -7.499 1.00 48.31 346 LEU A C 1
ATOM 2809 O O . LEU A 1 346 ? -11.082 -0.323 -8.045 1.00 48.31 346 LEU A O 1
ATOM 2813 N N . ALA A 1 347 ? -12.614 -1.204 -6.635 1.00 41.00 347 ALA A N 1
ATOM 2814 C CA . ALA A 1 347 ? -13.144 0.052 -6.111 1.00 41.00 347 ALA A CA 1
ATOM 2815 C C . ALA A 1 347 ? -12.265 0.617 -4.990 1.00 41.00 347 ALA A C 1
ATOM 2817 O O . ALA A 1 347 ? -11.660 -0.193 -4.245 1.00 41.00 347 ALA A O 1
#

Organism: NCBI:txid688394

Sequence (347 aa):
MLDKPTLVHAYTRLLQSSEWQQQLEAVRRLGIRKPYETRRHVHLEHLLPVVMPNVLQVDTLHLCLEEIMNVLKQLPRVRTIHCQAIEPWCATRSFDIHALIQGNNSRQVEFHFRDMAGFTTIATTPLQQQQHISTLRVINLRSEDYNQVDSFLKSLTAEEEEDGDIHNDYLMHQWSNMQSQLVQKYRWIANMPNLTHLTFGSCYTWIRDVWLQALLPICPQLQHLELHGWRRLGIPSSSSTGLVGSIGNSAQQAICQCFEAAHDLKTLVLVDFLIEPPMSVSARNVCICYTEDWPDPLDGQQLSAFMDDIQDVQDITIKIPPRQIPHIVSYCTHPAMKIEIQRFKLA

Secondary structure (DSSP, 8-state):
---HHHHHHHHHHHHHSHHHHHHHHH--EEEEEPPPPSS-----TTSS-S--TT--EEEEES-BHHHHHHHHTT-TT--EEEEEEEB--SS--EE-HHHHHTTS--SEEEEEE-TT-EESEE-----SS----SEEEEES-EETHHHHHHHHHHHHHHHHTS--HHHHHHHHHHHHHHHHHHHHHHTTGGG-TT--EEEE--GGG--HHHIIIIITTTGGG-SEEEEEEE--TT--TT--SSHHHHHHHHHHHHHHHHHHH-TT-SEEEEEEE---S---EE-SEEEEE--TT--SPP-HHHHHHHHHTEES-SEEEEEE-GGGHHHHTTT---TTEEEEE--S---